Protein AF-0000000087081921 (afdb_homodimer)

Radius of gyration: 25.3 Å; Cα contacts (8 Å, |Δi|>4): 471; chains: 2; bounding box: 44×94×47 Å

InterPro domains:
  IPR006459 Casparian strip membrane protein [TIGR01569] (26-175)
  IPR006702 Casparian strip membrane protein domain [PF04535] (21-164)
  IPR044173 Casparian strip membrane protein/CASP-like protein [PTHR36488] (18-175)

Sequence (356 aa):
METAKAGVGENPCSKTDRLVFAAQILFRIAATGTALAAACVIFNAKQTVVVMGMSFDAKYTYSPAFKFFALANAIACGFTFLSLVMAMLFSRHGLTASIYFIFFLHDLLMVSLMLSGVVAGTTIGAVGRDGNSKTGWLKICNRFEKYCGQVSTSLMLSYVAMICLLVLTITSAAKSRNMETAKAGVGENPCSKTDRLVFAAQILFRIAATGTALAAACVIFNAKQTVVVMGMSFDAKYTYSPAFKFFALANAIACGFTFLSLVMAMLFSRHGLTASIYFIFFLHDLLMVSLMLSGVVAGTTIGAVGRDGNSKTGWLKICNRFEKYCGQVSTSLMLSYVAMICLLVLTITSAAKSRN

Structure (mmCIF, N/CA/C/O backbone):
data_AF-0000000087081921-model_v1
#
loop_
_entity.id
_entity.type
_entity.pdbx_description
1 polymer 'CASP-like protein'
#
loop_
_atom_site.group_PDB
_atom_site.id
_atom_site.type_symbol
_atom_site.label_atom_id
_atom_site.label_alt_id
_atom_site.label_comp_id
_atom_site.label_asym_id
_atom_site.label_entity_id
_atom_site.label_seq_id
_atom_site.pdbx_PDB_ins_code
_atom_site.Cartn_x
_atom_site.Cartn_y
_atom_site.Cartn_z
_atom_site.occupancy
_atom_site.B_iso_or_equiv
_atom_site.auth_seq_id
_atom_site.auth_comp_id
_atom_site.auth_asym_id
_atom_site.auth_atom_id
_atom_site.pdbx_PDB_model_num
ATOM 1 N N . MET A 1 1 ? -19.875 57.062 28.172 1 30.14 1 MET A N 1
ATOM 2 C CA . MET A 1 1 ? -18.781 56.188 27.719 1 30.14 1 MET A CA 1
ATOM 3 C C . MET A 1 1 ? -19.328 54.969 27.016 1 30.14 1 MET A C 1
ATOM 5 O O . MET A 1 1 ? -19.891 54.062 27.656 1 30.14 1 MET A O 1
ATOM 9 N N . GLU A 1 2 ? -19.953 55 25.844 1 37.38 2 GLU A N 1
ATOM 10 C CA . GLU A 1 2 ? -20.703 54.094 25 1 37.38 2 GLU A CA 1
ATOM 11 C C . GLU A 1 2 ? -19.859 52.875 24.609 1 37.38 2 GLU A C 1
ATOM 13 O O . GLU A 1 2 ? -18.766 53.031 24.047 1 37.38 2 GLU A O 1
ATOM 18 N N . THR A 1 3 ? -19.812 51.812 25.438 1 39.22 3 THR A N 1
ATOM 19 C CA . THR A 1 3 ? -19.141 50.531 25.266 1 39.22 3 THR A CA 1
ATOM 20 C C . THR A 1 3 ? -19.312 50.031 23.844 1 39.22 3 THR A C 1
ATOM 22 O O . THR A 1 3 ? -20.438 49.719 23.422 1 39.22 3 THR A O 1
ATOM 25 N N . ALA A 1 4 ? -18.625 50.531 22.875 1 44.09 4 ALA A N 1
ATOM 26 C CA . ALA A 1 4 ? -18.562 50.062 21.5 1 44.09 4 ALA A CA 1
ATOM 27 C C . ALA A 1 4 ? -18.438 48.531 21.469 1 44.09 4 ALA A C 1
ATOM 29 O O . ALA A 1 4 ? -17.438 47.969 21.891 1 44.09 4 ALA A O 1
ATOM 30 N N . LYS A 1 5 ? -19.547 47.844 21.812 1 42.41 5 LYS A N 1
ATOM 31 C CA . LYS A 1 5 ? -19.625 46.406 21.547 1 42.41 5 LYS A CA 1
ATOM 32 C C . LYS A 1 5 ? -18.969 46.062 20.203 1 42.41 5 LYS A C 1
ATOM 34 O O . LYS A 1 5 ? -19.453 46.438 19.141 1 42.41 5 LYS A O 1
ATOM 39 N N . ALA A 1 6 ? -17.688 46.219 20.125 1 43.84 6 ALA A N 1
ATOM 40 C CA . ALA A 1 6 ? -16.953 45.625 19 1 43.84 6 ALA A CA 1
ATOM 41 C C . ALA A 1 6 ? -17.562 44.312 18.594 1 43.84 6 ALA A C 1
ATOM 43 O O . ALA A 1 6 ? -17.719 43.406 19.422 1 43.84 6 ALA A O 1
ATOM 44 N N . GLY A 1 7 ? -18.531 44.312 17.719 1 37.69 7 GLY A N 1
ATOM 45 C CA . GLY A 1 7 ? -19.094 43.094 17.109 1 37.69 7 GLY A CA 1
ATOM 46 C C . GLY A 1 7 ? -18.078 42 16.875 1 37.69 7 GLY A C 1
ATOM 47 O O . GLY A 1 7 ? -17.047 42.25 16.25 1 37.69 7 GLY A O 1
ATOM 48 N N . VAL A 1 8 ? -17.719 41.25 17.922 1 40.56 8 VAL A N 1
ATOM 49 C CA . VAL A 1 8 ? -17.016 40 17.719 1 40.56 8 VAL A CA 1
ATOM 50 C C . VAL A 1 8 ? -17.406 39.375 16.391 1 40.56 8 VAL A C 1
ATOM 52 O O . VAL A 1 8 ? -18.578 39.031 16.188 1 40.56 8 VAL A O 1
ATOM 55 N N . GLY A 1 9 ? -17.031 40.031 15.258 1 35.78 9 GLY A N 1
ATOM 56 C CA . GLY A 1 9 ? -17.234 39.406 13.953 1 35.78 9 GLY A CA 1
ATOM 57 C C . GLY A 1 9 ? -17.141 37.906 13.984 1 35.78 9 GLY A C 1
ATOM 58 O O . GLY A 1 9 ? -16.172 37.344 14.516 1 35.78 9 GLY A O 1
ATOM 59 N N . GLU A 1 10 ? -18.203 37.156 14.477 1 40.5 10 GLU A N 1
ATOM 60 C CA . GLU A 1 10 ? -18.406 35.75 14.227 1 40.5 10 GLU A CA 1
ATOM 61 C C . GLU A 1 10 ? -17.672 35.281 12.969 1 40.5 10 GLU A C 1
ATOM 63 O O . GLU A 1 10 ? -17.875 35.844 11.891 1 40.5 10 GLU A O 1
ATOM 68 N N . ASN A 1 11 ? -16.391 35.188 12.953 1 41.84 11 ASN A N 1
ATOM 69 C CA . ASN A 1 11 ? -15.742 34.594 11.773 1 41.84 11 ASN A CA 1
ATOM 70 C C . ASN A 1 11 ? -16.703 33.688 11.008 1 41.84 11 ASN A C 1
ATOM 72 O O . ASN A 1 11 ? -17.172 32.688 11.539 1 41.84 11 ASN A O 1
ATOM 76 N N . PRO A 1 12 ? -17.688 34.094 10.234 1 43.81 12 PRO A N 1
ATOM 77 C CA . PRO A 1 12 ? -18.641 33.312 9.453 1 43.81 12 PRO A CA 1
ATOM 78 C C . PRO A 1 12 ? -18.094 31.953 9.039 1 43.81 12 PRO A C 1
ATOM 80 O O . PRO A 1 12 ? -16.906 31.844 8.711 1 43.81 12 PRO A O 1
ATOM 83 N N . CYS A 1 13 ? -18.359 30.875 9.789 1 53.47 13 CYS A N 1
ATOM 84 C CA . CYS A 1 13 ? -18.172 29.562 9.164 1 53.47 13 CYS A CA 1
ATOM 85 C C . CYS A 1 13 ? -18.25 29.672 7.648 1 53.47 13 CYS A C 1
ATOM 87 O O . CYS A 1 13 ? -19.312 29.922 7.09 1 53.47 13 CYS A O 1
ATOM 89 N N . SER A 1 14 ? -17.188 30.344 6.969 1 64.31 14 SER A N 1
ATOM 90 C CA . SER A 1 14 ? -17.078 30.703 5.559 1 64.31 14 SER A CA 1
ATOM 91 C C . SER A 1 14 ? -17.625 29.609 4.656 1 64.31 14 SER A C 1
ATOM 93 O O . SER A 1 14 ? -17.75 28.453 5.074 1 64.31 14 SER A O 1
ATOM 95 N N . LYS A 1 15 ? -18.516 29.859 3.68 1 75.94 15 LYS A N 1
ATOM 96 C CA . LYS A 1 15 ? -19.016 29.016 2.594 1 75.94 15 LYS A CA 1
ATOM 97 C C . LYS A 1 15 ? -17.984 27.969 2.201 1 75.94 15 LYS A C 1
ATOM 99 O O . LYS A 1 15 ? -18.344 26.828 1.882 1 75.94 15 LYS A O 1
ATOM 104 N N . THR A 1 16 ? -16.75 28.219 2.424 1 77.5 16 THR A N 1
ATOM 105 C CA . THR A 1 16 ? -15.688 27.312 2.047 1 77.5 16 THR A CA 1
ATOM 106 C C . THR A 1 16 ? -15.586 26.156 3.047 1 77.5 16 THR A C 1
ATOM 108 O O . THR A 1 16 ? -15.383 25 2.656 1 77.5 16 THR A O 1
ATOM 111 N N . ASP A 1 17 ? -15.875 26.562 4.293 1 78.19 17 ASP A N 1
ATOM 112 C CA . ASP A 1 17 ? -15.781 25.516 5.316 1 78.19 17 ASP A CA 1
ATOM 113 C C . ASP A 1 17 ? -16.938 24.531 5.195 1 78.19 17 ASP A C 1
ATOM 115 O O . ASP A 1 17 ? -16.75 23.328 5.402 1 78.19 17 ASP A O 1
ATOM 119 N N . ARG A 1 18 ? -18.047 25.062 4.805 1 82.56 18 ARG A N 1
ATOM 120 C CA . ARG A 1 18 ? -19.203 24.203 4.621 1 82.56 18 ARG A CA 1
ATOM 121 C C . ARG A 1 18 ? -19.016 23.266 3.434 1 82.56 18 ARG A C 1
ATOM 123 O O . ARG A 1 18 ? -19.422 22.094 3.484 1 82.56 18 ARG A O 1
ATOM 130 N N . LEU A 1 19 ? -18.344 23.781 2.426 1 84.31 19 LEU A N 1
ATOM 131 C CA . LEU A 1 19 ? -18.094 22.984 1.229 1 84.31 19 LEU A CA 1
ATOM 132 C C . LEU A 1 19 ? -17.078 21.891 1.508 1 84.31 19 LEU A C 1
ATOM 134 O O . LEU A 1 19 ? -17.219 20.766 1.027 1 84.31 19 LEU A O 1
ATOM 138 N N . VAL A 1 20 ? -16.109 22.25 2.271 1 83.5 20 VAL A N 1
ATOM 139 C CA . VAL A 1 20 ? -15.078 21.281 2.605 1 83.5 20 VAL A CA 1
ATOM 140 C C . VAL A 1 20 ? -15.664 20.188 3.488 1 83.5 20 VAL A C 1
ATOM 142 O O . VAL A 1 20 ? -15.367 19 3.303 1 83.5 20 VAL A O 1
ATOM 145 N N . PHE A 1 21 ? -16.531 20.641 4.312 1 85.56 21 PHE A N 1
ATOM 146 C CA . PHE A 1 21 ? -17.172 19.672 5.195 1 85.56 21 PHE A CA 1
ATOM 147 C C . PHE A 1 21 ? -18.078 18.734 4.41 1 85.56 21 PHE A C 1
ATOM 149 O O . PHE A 1 21 ? -18.062 17.516 4.613 1 85.56 21 PHE A O 1
ATOM 156 N N . ALA A 1 22 ? -18.828 19.281 3.602 1 88.88 22 ALA A N 1
ATOM 157 C CA . ALA A 1 22 ? -19.719 18.484 2.77 1 88.88 22 ALA A CA 1
ATOM 158 C C . ALA A 1 22 ? -18.938 17.5 1.911 1 88.88 22 ALA A C 1
ATOM 160 O O . ALA A 1 22 ? -19.359 16.344 1.732 1 88.88 22 ALA A O 1
ATOM 161 N N . ALA A 1 23 ? -17.828 17.938 1.398 1 90.94 23 ALA A N 1
ATOM 162 C CA . ALA A 1 23 ? -16.984 17.062 0.579 1 90.94 23 ALA A CA 1
ATOM 163 C C . ALA A 1 23 ? -16.406 15.93 1.406 1 90.94 23 ALA A C 1
ATOM 165 O O . ALA A 1 23 ? -16.328 14.789 0.937 1 90.94 23 ALA A O 1
ATOM 166 N N . GLN A 1 24 ? -16.094 16.25 2.592 1 90.88 24 GLN A N 1
ATOM 167 C CA . GLN A 1 24 ? -15.555 15.234 3.484 1 90.88 24 GLN A CA 1
ATOM 168 C C . GLN A 1 24 ? -16.578 14.141 3.758 1 90.88 24 GLN A C 1
ATOM 170 O O . GLN A 1 24 ? -16.25 12.953 3.754 1 90.88 24 GLN A O 1
ATOM 175 N N . ILE A 1 25 ? -17.734 14.547 3.916 1 92.44 25 ILE A N 1
ATOM 176 C CA . ILE A 1 25 ? -18.812 13.594 4.191 1 92.44 25 ILE A CA 1
ATOM 177 C C . ILE A 1 25 ? -19.109 12.773 2.941 1 92.44 25 ILE A C 1
ATOM 179 O O . ILE A 1 25 ? -19.266 11.555 3.016 1 92.44 25 ILE A O 1
ATOM 183 N N . LEU A 1 26 ? -19.141 13.422 1.887 1 94.81 26 LEU A N 1
ATOM 184 C CA . LEU A 1 26 ? -19.422 12.734 0.631 1 94.81 26 LEU A CA 1
ATOM 185 C C . LEU A 1 26 ? -18.344 11.703 0.315 1 94.81 26 LEU A C 1
ATOM 187 O O . LEU A 1 26 ? -18.656 10.578 -0.084 1 94.81 26 LEU A O 1
ATOM 191 N N . PHE A 1 27 ? -17.094 12.055 0.459 1 96.94 27 PHE A N 1
ATOM 192 C CA . PHE A 1 27 ? -16 11.125 0.198 1 96.94 27 PHE A CA 1
ATOM 193 C C . PHE A 1 27 ? -16.047 9.961 1.174 1 96.94 27 PHE A C 1
ATOM 195 O O . PHE A 1 27 ? -15.719 8.828 0.808 1 96.94 27 PHE A O 1
ATOM 202 N N . ARG A 1 28 ? -16.469 10.188 2.381 1 96.62 28 ARG A N 1
ATOM 203 C CA . ARG A 1 28 ? -16.531 9.109 3.367 1 96.62 28 ARG A CA 1
ATOM 204 C C . ARG A 1 28 ? -17.656 8.133 3.037 1 96.62 28 ARG A C 1
ATOM 206 O O . ARG A 1 28 ? -17.5 6.922 3.201 1 96.62 28 ARG A O 1
ATOM 213 N N . ILE A 1 29 ? -18.719 8.648 2.57 1 97 29 ILE A N 1
ATOM 214 C CA . ILE A 1 29 ? -19.828 7.805 2.16 1 97 29 ILE A CA 1
ATOM 215 C C . ILE A 1 29 ? -19.422 6.957 0.956 1 97 29 ILE A C 1
ATOM 217 O O . ILE A 1 29 ? -19.656 5.75 0.925 1 97 29 ILE A O 1
ATOM 221 N N . ALA A 1 30 ? -18.812 7.613 0.031 1 97.94 30 ALA A N 1
ATOM 222 C CA . ALA A 1 30 ? -18.359 6.91 -1.17 1 97.94 30 ALA A CA 1
ATOM 223 C C . ALA A 1 30 ? -17.328 5.832 -0.827 1 97.94 30 ALA A C 1
ATOM 225 O O . ALA A 1 30 ? -17.406 4.711 -1.335 1 97.94 30 ALA A O 1
ATOM 226 N N . ALA A 1 31 ? -16.391 6.215 0.043 1 97.88 31 ALA A N 1
ATOM 227 C CA . ALA A 1 31 ? -15.367 5.254 0.443 1 97.88 31 ALA A CA 1
ATOM 228 C C . ALA A 1 31 ? -15.984 4.062 1.17 1 97.88 31 ALA A C 1
ATOM 230 O O . ALA A 1 31 ? -15.656 2.91 0.876 1 97.88 31 ALA A O 1
ATOM 231 N N . THR A 1 32 ? -16.891 4.316 2.033 1 98 32 THR A N 1
ATOM 232 C CA . THR A 1 32 ? -17.547 3.264 2.791 1 98 32 THR A CA 1
ATOM 233 C C . THR A 1 32 ? -18.391 2.383 1.871 1 98 32 THR A C 1
ATOM 235 O O . THR A 1 32 ? -18.312 1.154 1.939 1 98 32 THR A O 1
ATOM 238 N N . GLY A 1 33 ? -19.125 2.996 1.015 1 98.12 33 GLY A N 1
ATOM 239 C CA . GLY A 1 33 ? -20 2.26 0.115 1 98.12 33 GLY A CA 1
ATOM 240 C C . GLY A 1 33 ? -19.25 1.381 -0.864 1 98.12 33 GLY A C 1
ATOM 241 O O . GLY A 1 33 ? -19.625 0.225 -1.08 1 98.12 33 GLY A O 1
ATOM 242 N N . THR A 1 34 ? -18.219 1.924 -1.427 1 98.44 34 THR A N 1
ATOM 243 C CA . THR A 1 34 ? -17.469 1.157 -2.416 1 98.44 34 THR A CA 1
ATOM 244 C C . THR A 1 34 ? -16.656 0.06 -1.744 1 98.44 34 THR A C 1
ATOM 246 O O . THR A 1 34 ? -16.469 -1.023 -2.307 1 98.44 34 THR A O 1
ATOM 249 N N . ALA A 1 35 ? -16.125 0.356 -0.547 1 98.5 35 ALA A N 1
ATOM 250 C CA . ALA A 1 35 ? -15.43 -0.692 0.198 1 98.5 35 ALA A CA 1
ATOM 251 C C . ALA A 1 35 ? -16.375 -1.826 0.563 1 98.5 35 ALA A C 1
ATOM 253 O O . ALA A 1 35 ? -16.016 -3.002 0.482 1 98.5 35 ALA A O 1
ATOM 254 N N . LEU A 1 36 ? -17.594 -1.489 0.939 1 98.25 36 LEU A N 1
ATOM 255 C CA . LEU A 1 36 ? -18.609 -2.486 1.254 1 98.25 36 LEU A CA 1
ATOM 256 C C . LEU A 1 36 ? -18.953 -3.311 0.021 1 98.25 36 LEU A C 1
ATOM 258 O O . LEU A 1 36 ? -19.031 -4.539 0.091 1 98.25 36 LEU A O 1
ATOM 262 N N . ALA A 1 37 ? -19.188 -2.615 -1.012 1 98.5 37 ALA A N 1
ATOM 263 C CA . ALA A 1 37 ? -19.5 -3.311 -2.256 1 98.5 37 ALA A CA 1
ATOM 264 C C . ALA A 1 37 ? -18.375 -4.254 -2.662 1 98.5 37 ALA A C 1
ATOM 266 O O . ALA A 1 37 ? -18.625 -5.391 -3.072 1 98.5 37 ALA A O 1
ATOM 267 N N . ALA A 1 38 ? -17.125 -3.795 -2.566 1 98.62 38 ALA A N 1
ATOM 268 C CA . ALA A 1 38 ? -15.977 -4.633 -2.898 1 98.62 38 ALA A CA 1
ATOM 269 C C . ALA A 1 38 ? -15.938 -5.879 -2.021 1 98.62 38 ALA A C 1
ATOM 271 O O . ALA A 1 38 ? -15.703 -6.984 -2.514 1 98.62 38 ALA A O 1
ATOM 272 N N . ALA A 1 39 ? -16.141 -5.691 -0.743 1 98 39 ALA A N 1
ATOM 273 C CA . ALA A 1 39 ? -16.156 -6.82 0.183 1 98 39 ALA A CA 1
ATOM 274 C C . ALA A 1 39 ? -17.281 -7.801 -0.16 1 98 39 ALA A C 1
ATOM 276 O O . ALA A 1 39 ? -17.047 -9.016 -0.217 1 98 39 ALA A O 1
ATOM 277 N N . CYS A 1 40 ? -18.453 -7.312 -0.478 1 98.06 40 CYS A N 1
ATOM 278 C CA . CYS A 1 40 ? -19.578 -8.164 -0.803 1 98.06 40 CYS A CA 1
ATOM 279 C C . CYS A 1 40 ? -19.312 -8.969 -2.068 1 98.06 40 CYS A C 1
ATOM 281 O O . CYS A 1 40 ? -19.594 -10.172 -2.113 1 98.06 40 CYS A O 1
ATOM 283 N N . VAL A 1 41 ? -18.766 -8.32 -3.01 1 98.38 41 VAL A N 1
ATOM 284 C CA . VAL A 1 41 ? -18.516 -8.984 -4.285 1 98.38 41 VAL A CA 1
ATOM 285 C C . VAL A 1 41 ? -17.484 -10.102 -4.098 1 98.38 41 VAL A C 1
ATOM 287 O O . VAL A 1 41 ? -17.688 -11.219 -4.582 1 98.38 41 VAL A O 1
ATOM 290 N N . ILE A 1 42 ? -16.422 -9.797 -3.361 1 98.12 42 ILE A N 1
ATOM 291 C CA . ILE A 1 42 ? -15.398 -10.82 -3.217 1 98.12 42 ILE A CA 1
ATOM 292 C C . ILE A 1 42 ? -15.906 -11.945 -2.32 1 98.12 42 ILE A C 1
ATOM 294 O O . ILE A 1 42 ? -15.578 -13.117 -2.529 1 98.12 42 ILE A O 1
ATOM 298 N N . PHE A 1 43 ? -16.672 -11.664 -1.315 1 96.94 43 PHE A N 1
ATOM 299 C CA . PHE A 1 43 ? -17.219 -12.68 -0.426 1 96.94 43 PHE A CA 1
ATOM 300 C C . PHE A 1 43 ? -18.141 -13.625 -1.188 1 96.94 43 PHE A C 1
ATOM 302 O O . PHE A 1 43 ? -18.266 -14.805 -0.84 1 96.94 43 PHE A O 1
ATOM 309 N N . ASN A 1 44 ? -18.719 -13.148 -2.215 1 96.31 44 ASN A N 1
ATOM 310 C CA . ASN A 1 44 ? -19.656 -13.961 -2.986 1 96.31 44 ASN A CA 1
ATOM 311 C C . ASN A 1 44 ? -19.016 -14.516 -4.25 1 96.31 44 ASN A C 1
ATOM 313 O O . ASN A 1 44 ? -19.672 -15.164 -5.059 1 96.31 44 ASN A O 1
ATOM 317 N N . ALA A 1 45 ? -17.781 -14.258 -4.406 1 96.56 45 ALA A N 1
ATOM 318 C CA . ALA A 1 45 ? -17.094 -14.695 -5.621 1 96.56 45 ALA A CA 1
ATOM 319 C C . ALA A 1 45 ? -16.781 -16.188 -5.566 1 96.56 45 ALA A C 1
ATOM 321 O O . ALA A 1 45 ? -15.984 -16.625 -4.738 1 96.56 45 ALA A O 1
ATOM 322 N N . LYS A 1 46 ? -17.438 -16.938 -6.301 1 94.88 46 LYS A N 1
ATOM 323 C CA . LYS A 1 46 ? -17.234 -18.375 -6.418 1 94.88 46 LYS A CA 1
ATOM 324 C C . LYS A 1 46 ? -17.719 -18.906 -7.762 1 94.88 46 LYS A C 1
ATOM 326 O O . LYS A 1 46 ? -18.594 -18.297 -8.391 1 94.88 46 LYS A O 1
ATOM 331 N N . GLN A 1 47 ? -17.047 -19.906 -8.195 1 94.94 47 GLN A N 1
ATOM 332 C CA . GLN A 1 47 ? -17.422 -20.578 -9.43 1 94.94 47 GLN A CA 1
ATOM 333 C C . GLN A 1 47 ? -16.984 -22.047 -9.414 1 94.94 47 GLN A C 1
ATOM 335 O O . GLN A 1 47 ? -15.883 -22.359 -8.977 1 94.94 47 GLN A O 1
ATOM 340 N N . THR A 1 48 ? -17.891 -22.938 -9.852 1 93.38 48 THR A N 1
ATOM 341 C CA . THR A 1 48 ? -17.594 -24.359 -9.992 1 93.38 48 THR A CA 1
ATOM 342 C C . THR A 1 48 ? -17.641 -24.781 -11.453 1 93.38 48 THR A C 1
ATOM 344 O O . THR A 1 48 ? -18.578 -24.438 -12.18 1 93.38 48 THR A O 1
ATOM 347 N N . VAL A 1 49 ? -16.547 -25.344 -11.875 1 90.75 49 VAL A N 1
ATOM 348 C CA . VAL A 1 49 ? -16.5 -25.844 -13.242 1 90.75 49 VAL A CA 1
ATOM 349 C C . VAL A 1 49 ? -16.344 -27.375 -13.242 1 90.75 49 VAL A C 1
ATOM 351 O O . VAL A 1 49 ? -15.656 -27.922 -12.383 1 90.75 49 VAL A O 1
ATOM 354 N N . VAL A 1 50 ? -17.078 -28.031 -14.078 1 88.19 50 VAL A N 1
ATOM 355 C CA . VAL A 1 50 ? -17 -29.484 -14.203 1 88.19 50 VAL A CA 1
ATOM 356 C C . VAL A 1 50 ? -16.188 -29.859 -15.445 1 88.19 50 VAL A C 1
ATOM 358 O O . VAL A 1 50 ? -16.547 -29.469 -16.562 1 88.19 50 VAL A O 1
ATOM 361 N N . VAL A 1 51 ? -15.023 -30.391 -15.164 1 79.81 51 VAL A N 1
ATOM 362 C CA . VAL A 1 51 ? -14.195 -30.859 -16.281 1 79.81 51 VAL A CA 1
ATOM 363 C C . VAL A 1 51 ? -14.039 -32.375 -16.203 1 79.81 51 VAL A C 1
ATOM 365 O O . VAL A 1 51 ? -13.469 -32.906 -15.25 1 79.81 51 VAL A O 1
ATOM 368 N N . MET A 1 52 ? -14.461 -33 -17.312 1 87.88 52 MET A N 1
ATOM 369 C CA . MET A 1 52 ? -14.328 -34.469 -17.469 1 87.88 52 MET A CA 1
ATOM 370 C C . MET A 1 52 ? -14.836 -35.188 -16.219 1 87.88 52 MET A C 1
ATOM 372 O O . MET A 1 52 ? -14.164 -36.094 -15.703 1 87.88 52 MET A O 1
ATOM 376 N N . GLY A 1 53 ? -15.859 -34.656 -15.57 1 79 53 GLY A N 1
ATOM 377 C CA . GLY A 1 53 ? -16.516 -35.312 -14.438 1 79 53 GLY A CA 1
ATOM 378 C C . GLY A 1 53 ? -15.938 -34.875 -13.102 1 79 53 GLY A C 1
ATOM 379 O O . GLY A 1 53 ? -16.422 -35.281 -12.047 1 79 53 GLY A O 1
ATOM 380 N N . MET A 1 54 ? -14.852 -34.281 -13.016 1 86.12 54 MET A N 1
ATOM 381 C CA . MET A 1 54 ? -14.289 -33.75 -11.781 1 86.12 54 MET A CA 1
ATOM 382 C C . MET A 1 54 ? -14.664 -32.281 -11.594 1 86.12 54 MET A C 1
ATOM 384 O O . MET A 1 54 ? -14.633 -31.5 -12.547 1 86.12 54 MET A O 1
ATOM 388 N N . SER A 1 55 ? -15.078 -32.031 -10.414 1 86.19 55 SER A N 1
ATOM 389 C CA . SER A 1 55 ? -15.5 -30.656 -10.109 1 86.19 55 SER A CA 1
ATOM 390 C C . SER A 1 55 ? -14.352 -29.828 -9.547 1 86.19 55 SER A C 1
ATOM 392 O O . SER A 1 55 ? -13.711 -30.234 -8.578 1 86.19 55 SER A O 1
ATOM 394 N N . PHE A 1 56 ? -14.086 -28.766 -10.234 1 87.25 56 PHE A N 1
ATOM 395 C CA . PHE A 1 56 ? -13.102 -27.797 -9.773 1 87.25 56 PHE A CA 1
ATOM 396 C C . PHE A 1 56 ? -13.773 -26.484 -9.359 1 87.25 56 PHE A C 1
ATOM 398 O O . PHE A 1 56 ? -14.609 -25.953 -10.094 1 87.25 56 PHE A O 1
ATOM 405 N N . ASP A 1 57 ? -13.484 -26.047 -8.18 1 91.25 57 ASP A N 1
ATOM 406 C CA . ASP A 1 57 ? -14.102 -24.812 -7.73 1 91.25 57 ASP A CA 1
ATOM 407 C C . ASP A 1 57 ? -13.055 -23.734 -7.445 1 91.25 57 ASP A C 1
ATOM 409 O O . ASP A 1 57 ? -11.891 -24.047 -7.191 1 91.25 57 ASP A O 1
ATOM 413 N N . ALA A 1 58 ? -13.477 -22.609 -7.672 1 93.25 58 ALA A N 1
ATOM 414 C CA . ALA A 1 58 ? -12.664 -21.438 -7.352 1 93.25 58 ALA A CA 1
ATOM 415 C C . ALA A 1 58 ? -13.367 -20.531 -6.34 1 93.25 58 ALA A C 1
ATOM 417 O O . ALA A 1 58 ? -14.523 -20.156 -6.539 1 93.25 58 ALA A O 1
ATOM 418 N N . LYS A 1 59 ? -12.68 -20.281 -5.281 1 94.88 59 LYS A N 1
ATOM 419 C CA . LYS A 1 59 ? -13.141 -19.406 -4.211 1 94.88 59 LYS A CA 1
ATOM 420 C C . LYS A 1 59 ? -12.031 -18.469 -3.75 1 94.88 59 LYS A C 1
ATOM 422 O O . LYS A 1 59 ? -10.852 -18.781 -3.873 1 94.88 59 LYS A O 1
ATOM 427 N N . TYR A 1 60 ? -12.492 -17.344 -3.156 1 93.69 60 TYR A N 1
ATOM 428 C CA . TYR A 1 60 ? -11.492 -16.375 -2.717 1 93.69 60 TYR A CA 1
ATOM 429 C C . TYR A 1 60 ? -10.703 -16.906 -1.525 1 93.69 60 TYR A C 1
ATOM 431 O O . TYR A 1 60 ? -9.57 -16.5 -1.286 1 93.69 60 TYR A O 1
ATOM 439 N N . THR A 1 61 ? -11.211 -17.906 -0.798 1 94.31 61 THR A N 1
ATOM 440 C CA . THR A 1 61 ? -10.586 -18.453 0.403 1 94.31 61 THR A CA 1
ATOM 441 C C . THR A 1 61 ? -9.383 -19.312 0.041 1 94.31 61 THR A C 1
ATOM 443 O O . THR A 1 61 ? -8.578 -19.656 0.908 1 94.31 61 THR A O 1
ATOM 446 N N . TYR A 1 62 ? -9.242 -19.656 -1.188 1 92.69 62 TYR A N 1
ATOM 447 C CA . TYR A 1 62 ? -8.141 -20.516 -1.615 1 92.69 62 TYR A CA 1
ATOM 448 C C . TYR A 1 62 ? -6.844 -19.734 -1.741 1 92.69 62 TYR A C 1
ATOM 450 O O . TYR A 1 62 ? -5.766 -20.312 -1.848 1 92.69 62 TYR A O 1
ATOM 458 N N . SER A 1 63 ? -6.969 -18.453 -1.785 1 94.06 63 SER A N 1
ATOM 459 C CA . SER A 1 63 ? -5.793 -17.594 -1.891 1 94.06 63 SER A CA 1
ATOM 460 C C . SER A 1 63 ? -5.645 -16.703 -0.657 1 94.06 63 SER A C 1
ATOM 462 O O . SER A 1 63 ? -6.52 -15.898 -0.36 1 94.06 63 SER A O 1
ATOM 464 N N . PRO A 1 64 ? -4.551 -16.875 0.052 1 96.06 64 PRO A N 1
ATOM 465 C CA . PRO A 1 64 ? -4.324 -16 1.2 1 96.06 64 PRO A CA 1
ATOM 466 C C . PRO A 1 64 ? -4.359 -14.516 0.825 1 96.06 64 PRO A C 1
ATOM 468 O O . PRO A 1 64 ? -4.793 -13.68 1.625 1 96.06 64 PRO A O 1
ATOM 471 N N . ALA A 1 65 ? -3.873 -14.172 -0.353 1 97.06 65 ALA A N 1
ATOM 472 C CA . ALA A 1 65 ? -3.875 -12.781 -0.803 1 97.06 65 ALA A CA 1
ATOM 473 C C . ALA A 1 65 ? -5.301 -12.25 -0.919 1 97.06 65 ALA A C 1
ATOM 475 O O . ALA A 1 65 ? -5.586 -11.133 -0.486 1 97.06 65 ALA A O 1
ATOM 476 N N . PHE A 1 66 ? -6.199 -13.078 -1.439 1 97.75 66 PHE A N 1
ATOM 477 C CA . PHE A 1 66 ? -7.586 -12.648 -1.586 1 97.75 66 PHE A CA 1
ATOM 478 C C . PHE A 1 66 ? -8.289 -12.609 -0.233 1 97.75 66 PHE A C 1
ATOM 480 O O . PHE A 1 66 ? -9.148 -11.758 0.001 1 97.75 66 PHE A O 1
ATOM 487 N N . LYS A 1 67 ? -7.91 -13.477 0.68 1 97.38 67 LYS A N 1
ATOM 488 C CA . LYS A 1 67 ? -8.445 -13.406 2.037 1 97.38 67 LYS A CA 1
ATOM 489 C C . LYS A 1 67 ? -8.039 -12.102 2.719 1 97.38 67 LYS A C 1
ATOM 491 O O . LYS A 1 67 ? -8.852 -11.469 3.391 1 97.38 67 LYS A O 1
ATOM 496 N N . PHE A 1 68 ? -6.832 -11.805 2.539 1 98.25 68 PHE A N 1
ATOM 497 C CA . PHE A 1 68 ? -6.336 -10.547 3.09 1 98.25 68 PHE A CA 1
ATOM 498 C C . PHE A 1 68 ? -7.047 -9.359 2.455 1 98.25 68 PHE A C 1
ATOM 500 O O . PHE A 1 68 ? -7.43 -8.414 3.15 1 98.25 68 PHE A O 1
ATOM 507 N N . PHE A 1 69 ? -7.164 -9.422 1.159 1 98.56 69 PHE A N 1
ATOM 508 C CA . PHE A 1 69 ? -7.875 -8.375 0.437 1 98.56 69 PHE A CA 1
ATOM 509 C C . PHE A 1 69 ? -9.289 -8.211 0.979 1 98.56 69 PHE A C 1
ATOM 511 O O . PHE A 1 69 ? -9.734 -7.09 1.237 1 98.56 69 PHE A O 1
ATOM 518 N N . ALA A 1 70 ? -9.977 -9.281 1.174 1 98.19 70 ALA A N 1
ATOM 519 C CA . ALA A 1 70 ? -11.344 -9.258 1.686 1 98.19 70 ALA A CA 1
ATOM 520 C C . ALA A 1 70 ? -11.398 -8.656 3.088 1 98.19 70 ALA A C 1
ATOM 522 O O . ALA A 1 70 ? -12.219 -7.785 3.365 1 98.19 70 ALA A O 1
ATOM 523 N N . LEU A 1 71 ? -10.547 -9.086 3.906 1 98 71 LEU A N 1
ATOM 524 C CA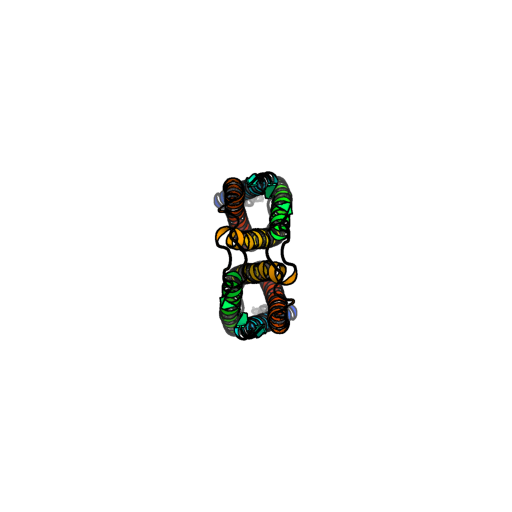 . LEU A 1 71 ? -10.508 -8.609 5.285 1 98 71 LEU A CA 1
ATOM 525 C C . LEU A 1 71 ? -10.141 -7.133 5.34 1 98 71 LEU A C 1
ATOM 527 O O . LEU A 1 71 ? -10.719 -6.375 6.125 1 98 71 LEU A O 1
ATOM 531 N N . ALA A 1 72 ? -9.164 -6.797 4.543 1 98.31 72 ALA A N 1
ATOM 532 C CA . ALA A 1 72 ? -8.75 -5.398 4.496 1 98.31 72 ALA A CA 1
ATOM 533 C C . ALA A 1 72 ? -9.922 -4.496 4.113 1 98.31 72 ALA A C 1
ATOM 535 O O . ALA A 1 72 ? -10.117 -3.438 4.719 1 98.31 72 ALA A O 1
ATOM 536 N N . ASN A 1 73 ? -10.688 -4.926 3.135 1 98.19 73 ASN A N 1
ATOM 537 C CA . ASN A 1 73 ? -11.844 -4.141 2.725 1 98.19 73 ASN A CA 1
ATOM 538 C C . ASN A 1 73 ? -12.906 -4.102 3.814 1 98.19 73 ASN A C 1
ATOM 540 O O . ASN A 1 73 ? -13.508 -3.055 4.066 1 98.19 73 ASN A O 1
ATOM 544 N N . ALA A 1 74 ? -13.117 -5.195 4.445 1 97.88 74 ALA A N 1
ATOM 545 C CA . ALA A 1 74 ? -14.117 -5.254 5.512 1 97.88 74 ALA A CA 1
ATOM 546 C C . ALA A 1 74 ? -13.734 -4.344 6.672 1 97.88 74 ALA A C 1
ATOM 548 O O . ALA A 1 74 ? -14.562 -3.586 7.18 1 97.88 74 ALA A O 1
ATOM 549 N N . ILE A 1 75 ? -12.523 -4.375 7.066 1 98.19 75 ILE A N 1
ATOM 550 C CA . ILE A 1 75 ? -12.039 -3.561 8.172 1 98.19 75 ILE A CA 1
ATOM 551 C C . ILE A 1 75 ? -12.117 -2.082 7.801 1 98.19 75 ILE A C 1
ATOM 553 O O . ILE A 1 75 ? -12.609 -1.265 8.578 1 98.19 75 ILE A O 1
ATOM 557 N N . ALA A 1 76 ? -11.594 -1.798 6.625 1 97.75 76 ALA A N 1
ATOM 558 C CA . ALA A 1 76 ? -11.633 -0.41 6.172 1 97.75 76 ALA A CA 1
ATOM 559 C C . ALA A 1 76 ? -13.062 0.108 6.102 1 97.75 76 ALA A C 1
ATOM 561 O O . ALA A 1 76 ? -13.328 1.265 6.438 1 97.75 76 ALA A O 1
ATOM 562 N N . CYS A 1 77 ? -13.961 -0.721 5.645 1 97.44 77 CYS A N 1
ATOM 563 C CA . CYS A 1 77 ? -15.367 -0.344 5.586 1 97.44 77 CYS A CA 1
ATOM 564 C C . CYS A 1 77 ? -15.898 -0.008 6.973 1 97.44 77 CYS A C 1
ATOM 566 O O . CYS A 1 77 ? -16.516 1.044 7.172 1 97.44 77 CYS A O 1
ATOM 568 N N . GLY A 1 78 ? -15.695 -0.843 7.922 1 97.19 78 GLY A N 1
ATOM 569 C CA . GLY A 1 78 ? -16.172 -0.613 9.281 1 97.19 78 GLY A CA 1
ATOM 570 C C . GLY A 1 78 ? -15.609 0.657 9.898 1 97.19 78 GLY A C 1
ATOM 571 O O . GLY A 1 78 ? -16.359 1.473 10.438 1 97.19 78 GLY A O 1
ATOM 572 N N . PHE A 1 79 ? -14.367 0.904 9.758 1 97.38 79 PHE A N 1
ATOM 573 C CA . PHE A 1 79 ? -13.719 2.043 10.398 1 97.38 79 PHE A CA 1
ATOM 574 C C . PHE A 1 79 ? -14.062 3.34 9.68 1 97.38 79 PHE A C 1
ATOM 576 O O . PHE A 1 79 ? -14.172 4.395 10.305 1 97.38 79 PHE A O 1
ATOM 583 N N . THR A 1 80 ? -14.133 3.238 8.398 1 96.88 80 THR A N 1
ATOM 584 C CA . THR A 1 80 ? -14.523 4.434 7.66 1 96.88 80 THR A CA 1
ATOM 585 C C . THR A 1 80 ? -15.969 4.816 7.984 1 96.88 80 THR A C 1
ATOM 587 O O . THR A 1 80 ? -16.297 6.004 8.062 1 96.88 80 THR A O 1
ATOM 590 N N . PHE A 1 81 ? -16.828 3.83 8.156 1 96.62 81 PHE A N 1
ATOM 591 C CA . PHE A 1 81 ? -18.188 4.098 8.594 1 96.62 81 PHE A CA 1
ATOM 592 C C . PHE A 1 81 ? -18.203 4.754 9.977 1 96.62 81 PHE A C 1
ATOM 594 O O . PHE A 1 81 ? -18.922 5.719 10.203 1 96.62 81 PHE A O 1
ATOM 601 N N . LEU A 1 82 ? -17.422 4.25 10.852 1 95.88 82 LEU A N 1
ATOM 602 C CA . LEU A 1 82 ? -17.312 4.82 12.188 1 95.88 82 LEU A CA 1
ATOM 603 C C . LEU A 1 82 ? -16.828 6.262 12.133 1 95.88 82 LEU A C 1
ATOM 605 O O . LEU A 1 82 ? -17.344 7.129 12.836 1 95.88 82 LEU A O 1
ATOM 609 N N . SER A 1 83 ? -15.852 6.516 11.328 1 94.25 83 SER A N 1
ATOM 610 C CA . SER A 1 83 ? -15.336 7.875 11.188 1 94.25 83 SER A CA 1
ATOM 611 C C . SER A 1 83 ? -16.391 8.805 10.594 1 94.25 83 SER A C 1
ATOM 613 O O . SER A 1 83 ? -16.422 9.992 10.922 1 94.25 83 SER A O 1
ATOM 615 N N . LEU A 1 84 ? -17.188 8.273 9.711 1 94.12 84 LEU A N 1
ATOM 616 C CA . LEU A 1 84 ? -18.297 9.055 9.148 1 94.12 84 LEU A CA 1
ATOM 617 C C . LEU A 1 84 ? -19.266 9.492 10.242 1 94.12 84 LEU A C 1
ATOM 619 O O . LEU A 1 84 ? -19.656 10.656 10.297 1 94.12 84 LEU A O 1
ATOM 623 N N . VAL A 1 85 ? -19.609 8.594 11.109 1 94.38 85 VAL A N 1
ATOM 624 C CA . VAL A 1 85 ? -20.516 8.891 12.211 1 94.38 85 VAL A CA 1
ATOM 625 C C . VAL A 1 85 ? -19.891 9.914 13.148 1 94.38 85 VAL A C 1
ATOM 627 O O . VAL A 1 85 ? -20.531 10.875 13.555 1 94.38 85 VAL A O 1
ATOM 630 N N . MET A 1 86 ? -18.641 9.734 13.414 1 91.88 86 MET A N 1
ATOM 631 C CA . MET A 1 86 ? -17.938 10.664 14.289 1 91.88 86 MET A CA 1
ATOM 632 C C . MET A 1 86 ? -17.844 12.047 13.656 1 91.88 86 MET A C 1
ATOM 634 O O . MET A 1 86 ? -18.016 13.062 14.328 1 91.88 86 MET A O 1
ATOM 638 N N . ALA A 1 87 ? -17.562 12.055 12.43 1 90.19 87 ALA A N 1
ATOM 639 C CA . ALA A 1 87 ? -17.484 13.328 11.711 1 90.19 87 ALA A CA 1
ATOM 640 C C . ALA A 1 87 ? -18.828 14.055 11.75 1 90.19 87 ALA A C 1
ATOM 642 O O . ALA A 1 87 ? -18.875 15.273 11.922 1 90.19 87 ALA A O 1
ATOM 643 N N . MET A 1 88 ? -19.953 13.398 11.672 1 90.25 88 MET A N 1
ATOM 644 C CA . MET A 1 88 ? -21.281 13.992 11.719 1 90.25 88 MET A CA 1
ATOM 645 C C . MET A 1 88 ? -21.594 14.508 13.117 1 90.25 88 MET A C 1
ATOM 647 O O . MET A 1 88 ? -22.203 15.57 13.266 1 90.25 88 MET A O 1
ATOM 651 N N . LEU A 1 89 ? -21.109 13.883 14.07 1 87.5 89 LEU A N 1
ATOM 652 C CA . LEU A 1 89 ? -21.375 14.266 15.453 1 87.5 89 LEU A CA 1
ATOM 653 C C . LEU A 1 89 ? -20.516 15.461 15.859 1 87.5 89 LEU A C 1
ATOM 655 O O . LEU A 1 89 ? -21 16.375 16.516 1 87.5 89 LEU A O 1
ATOM 659 N N . PHE A 1 90 ? -19.312 15.414 15.422 1 84.62 90 PHE A N 1
ATOM 660 C CA . PHE A 1 90 ? -18.391 16.484 15.82 1 84.62 90 PHE A CA 1
ATOM 661 C C . PHE A 1 90 ? -18.625 17.734 15 1 84.62 90 PHE A C 1
ATOM 663 O O . PHE A 1 90 ? -18.266 18.844 15.414 1 84.62 90 PHE A O 1
ATOM 670 N N . SER A 1 91 ? -19.109 17.578 13.836 1 78.44 91 SER A N 1
ATOM 671 C CA . SER A 1 91 ? -19.391 18.734 13 1 78.44 91 SER A CA 1
ATOM 672 C C . SER A 1 91 ? -20.375 19.688 13.672 1 78.44 91 SER A C 1
ATOM 674 O O . SER A 1 91 ? -20.281 20.906 13.508 1 78.44 91 SER A O 1
ATOM 676 N N . ARG A 1 92 ? -21.219 19.188 14.555 1 76.88 92 ARG A N 1
ATOM 677 C CA . ARG A 1 92 ? -22.188 20 15.273 1 76.88 92 ARG A CA 1
ATOM 678 C C . ARG A 1 92 ? -21.516 20.875 16.312 1 76.88 92 ARG A C 1
ATOM 680 O O . ARG A 1 92 ? -22.016 21.938 16.672 1 76.88 92 ARG A O 1
ATOM 687 N N . HIS A 1 93 ? -20.344 20.5 16.719 1 77.62 93 HIS A N 1
ATOM 688 C CA . HIS A 1 93 ? -19.656 21.219 17.797 1 77.62 93 HIS A CA 1
ATOM 689 C C . HIS A 1 93 ? -18.469 22 17.266 1 77.62 93 HIS A C 1
ATOM 691 O O . HIS A 1 93 ? -17.781 22.688 18.016 1 77.62 93 HIS A O 1
ATOM 697 N N . GLY A 1 94 ? -18.234 22.016 15.961 1 76.88 94 GLY A N 1
ATOM 698 C CA . GLY A 1 94 ? -17.078 22.672 15.375 1 76.88 94 GLY A CA 1
ATOM 699 C C . GLY A 1 94 ? -15.844 21.812 15.359 1 76.88 94 GLY A C 1
ATOM 700 O O . GLY A 1 94 ? -15.461 21.234 16.391 1 76.88 94 GLY A O 1
ATOM 701 N N . LEU A 1 95 ? -15.344 21.531 14.195 1 80.56 95 LEU A N 1
ATOM 702 C CA . LEU A 1 95 ? -14.141 20.719 14.07 1 80.56 95 LEU A CA 1
ATOM 703 C C . LEU A 1 95 ? -12.891 21.562 14.297 1 80.56 95 LEU A C 1
ATOM 705 O O . LEU A 1 95 ? -12.688 22.578 13.625 1 80.56 95 LEU A O 1
ATOM 709 N N . THR A 1 96 ? -12.227 21.219 15.375 1 86.19 96 THR A N 1
ATOM 710 C CA . THR A 1 96 ? -10.961 21.875 15.672 1 86.19 96 THR A CA 1
ATOM 711 C C . THR A 1 96 ? -9.82 21.25 14.875 1 86.19 96 THR A C 1
ATOM 713 O O . THR A 1 96 ? -10 20.203 14.25 1 86.19 96 THR A O 1
ATOM 716 N N . ALA A 1 97 ? -8.742 21.922 14.828 1 88.06 97 ALA A N 1
ATOM 717 C CA . ALA A 1 97 ? -7.559 21.453 14.117 1 88.06 97 ALA A CA 1
ATOM 718 C C . ALA A 1 97 ? -7.086 20.109 14.664 1 88.06 97 ALA A C 1
ATOM 720 O O . ALA A 1 97 ? -6.617 19.25 13.906 1 88.06 97 ALA A O 1
ATOM 721 N N . SER A 1 98 ? -7.258 19.844 15.93 1 89.81 98 SER A N 1
ATOM 722 C CA . SER A 1 98 ? -6.836 18.594 16.578 1 89.81 98 SER A CA 1
ATOM 723 C C . SER A 1 98 ? -7.711 17.422 16.141 1 89.81 98 SER A C 1
ATOM 725 O O . SER A 1 98 ? -7.219 16.312 15.969 1 89.81 98 SER A O 1
ATOM 727 N N . ILE A 1 99 ? -8.938 17.672 15.977 1 90.88 99 ILE A N 1
ATOM 728 C CA . ILE A 1 99 ? -9.852 16.625 15.547 1 90.88 99 ILE A CA 1
ATOM 729 C C . ILE A 1 99 ? -9.539 16.234 14.102 1 90.88 99 ILE A C 1
ATOM 731 O O . ILE A 1 99 ? -9.539 15.039 13.773 1 90.88 99 ILE A O 1
ATOM 735 N N . TYR A 1 100 ? -9.203 17.203 13.297 1 91.81 100 TYR A N 1
ATOM 736 C CA . TYR A 1 100 ? -8.82 16.922 11.922 1 91.81 100 TYR A CA 1
ATOM 737 C C . TYR A 1 100 ? -7.539 16.094 11.875 1 91.81 100 TYR A C 1
ATOM 739 O O . TYR A 1 100 ? -7.375 15.25 10.984 1 91.81 100 TYR A O 1
ATOM 747 N N . PHE A 1 101 ? -6.715 16.328 12.789 1 94.25 101 PHE A N 1
ATOM 748 C CA . PHE A 1 101 ? -5.48 15.555 12.812 1 94.25 101 PHE A CA 1
ATOM 749 C C . PHE A 1 101 ? -5.758 14.102 13.18 1 94.25 101 PHE A C 1
ATOM 751 O O . PHE A 1 101 ? -5.121 13.195 12.648 1 94.25 101 PHE A O 1
ATOM 758 N N . ILE A 1 102 ? -6.691 13.859 14.07 1 94.31 102 ILE A N 1
ATOM 759 C CA . ILE A 1 102 ? -7.074 12.492 14.414 1 94.31 102 ILE A CA 1
ATOM 760 C C . ILE A 1 102 ? -7.699 11.805 13.203 1 94.31 102 ILE A C 1
ATOM 762 O O . ILE A 1 102 ? -7.434 10.633 12.938 1 94.31 102 ILE A O 1
ATOM 766 N N . PHE A 1 103 ? -8.508 12.523 12.461 1 94.56 103 PHE A N 1
ATOM 767 C CA . PHE A 1 103 ? -9.078 11.992 11.227 1 94.56 103 PHE A CA 1
ATOM 768 C C . PHE A 1 103 ? -7.98 11.68 10.219 1 94.56 103 PHE A C 1
ATOM 770 O O . PHE A 1 103 ? -8.062 10.688 9.492 1 94.56 103 PHE A O 1
ATOM 777 N N . PHE A 1 104 ? -7.016 12.5 10.164 1 95.94 104 PHE A N 1
ATOM 778 C CA . PHE A 1 104 ? -5.879 12.281 9.281 1 95.94 104 PHE A CA 1
ATOM 779 C C . PHE A 1 104 ? -5.191 10.961 9.594 1 95.94 104 PHE A C 1
ATOM 781 O O . PHE A 1 104 ? -4.957 10.148 8.703 1 95.94 104 PHE A O 1
ATOM 788 N N . LEU A 1 105 ? -4.902 10.727 10.867 1 96.38 105 LEU A N 1
ATOM 789 C CA . LEU A 1 105 ? -4.219 9.508 11.273 1 96.38 105 LEU A CA 1
ATOM 790 C C . LEU A 1 105 ? -5.062 8.281 10.945 1 96.38 105 LEU A C 1
ATOM 792 O O . LEU A 1 105 ? -4.543 7.281 10.438 1 96.38 105 LEU A O 1
ATOM 796 N N . HIS A 1 106 ? -6.281 8.398 11.289 1 96.31 106 HIS A N 1
ATOM 797 C CA . HIS A 1 106 ? -7.215 7.316 10.992 1 96.31 106 HIS A CA 1
ATOM 798 C C . HIS A 1 106 ? -7.258 7.02 9.492 1 96.31 106 HIS A C 1
ATOM 800 O O . HIS A 1 106 ? -7.141 5.863 9.086 1 96.31 106 HIS A O 1
ATOM 806 N N . ASP A 1 107 ? -7.422 8.016 8.664 1 96.81 107 ASP A N 1
ATOM 807 C CA . ASP A 1 107 ? -7.531 7.84 7.223 1 96.81 107 ASP A CA 1
ATOM 808 C C . ASP A 1 107 ? -6.227 7.312 6.633 1 96.81 107 ASP A C 1
ATOM 810 O O . ASP A 1 107 ? -6.238 6.52 5.688 1 96.81 107 ASP A O 1
ATOM 814 N N . LEU A 1 108 ? -5.133 7.742 7.133 1 97.62 108 LEU A N 1
ATOM 815 C CA . LEU A 1 108 ? -3.832 7.258 6.684 1 97.62 108 LEU A CA 1
ATOM 816 C C . LEU A 1 108 ? -3.693 5.758 6.926 1 97.62 108 LEU A C 1
ATOM 818 O O . LEU A 1 108 ? -3.223 5.023 6.055 1 97.62 108 LEU A O 1
ATOM 822 N N . LEU A 1 109 ? -4.125 5.301 8.039 1 97.62 109 LEU A N 1
ATOM 823 C CA . LEU A 1 109 ? -4.066 3.883 8.367 1 97.62 109 LEU A CA 1
ATOM 824 C C . LEU A 1 109 ? -4.984 3.074 7.457 1 97.62 109 LEU A C 1
ATOM 826 O O . LEU A 1 109 ? -4.609 1.997 6.988 1 97.62 109 LEU A O 1
ATOM 830 N N . MET A 1 110 ? -6.125 3.574 7.184 1 97.88 110 MET A N 1
ATOM 831 C CA . MET A 1 110 ? -7.09 2.861 6.352 1 97.88 110 MET A CA 1
ATOM 832 C C . MET A 1 110 ? -6.633 2.818 4.898 1 97.88 110 MET A C 1
ATOM 834 O O . MET A 1 110 ? -6.793 1.801 4.223 1 97.88 110 MET A O 1
ATOM 838 N N . VAL A 1 111 ? -6.141 3.936 4.449 1 97.44 111 VAL A N 1
ATOM 839 C CA . VAL A 1 111 ? -5.664 3.938 3.07 1 97.44 111 VAL A CA 1
ATOM 840 C C . VAL A 1 111 ? -4.492 2.969 2.926 1 97.44 111 VAL A C 1
ATOM 842 O O . VAL A 1 111 ? -4.363 2.289 1.904 1 97.44 111 VAL A O 1
ATOM 845 N N . SER A 1 112 ? -3.586 2.848 3.893 1 98.06 112 SER A N 1
ATOM 846 C CA . SER A 1 112 ? -2.465 1.912 3.855 1 98.06 112 SER A CA 1
ATOM 847 C C . SER A 1 112 ? -2.953 0.467 3.852 1 98.06 112 SER A C 1
ATOM 849 O O . SER A 1 112 ? -2.438 -0.364 3.1 1 98.06 112 SER A O 1
ATOM 851 N N . LEU A 1 113 ? -3.922 0.219 4.66 1 98.12 113 LEU A N 1
ATOM 852 C CA . LEU A 1 113 ? -4.496 -1.12 4.719 1 98.12 113 LEU A CA 1
ATOM 853 C C . LEU A 1 113 ? -5.164 -1.482 3.395 1 98.12 113 LEU A C 1
ATOM 855 O O . LEU A 1 113 ? -4.93 -2.564 2.852 1 98.12 113 LEU A O 1
ATOM 859 N N . MET A 1 114 ? -5.926 -0.549 2.883 1 98.12 114 MET A N 1
ATOM 860 C CA . MET A 1 114 ? -6.648 -0.794 1.637 1 98.12 114 MET A CA 1
ATOM 861 C C . MET A 1 114 ? -5.684 -0.919 0.464 1 98.12 114 MET A C 1
ATOM 863 O O . MET A 1 114 ? -5.871 -1.764 -0.414 1 98.12 114 MET A O 1
ATOM 867 N N . LEU A 1 115 ? -4.711 -0.096 0.47 1 98.12 115 LEU A N 1
ATOM 868 C CA . LEU A 1 115 ? -3.703 -0.177 -0.582 1 98.12 115 LEU A CA 1
ATOM 869 C C . LEU A 1 115 ? -2.979 -1.519 -0.537 1 98.12 115 LEU A C 1
ATOM 871 O O . LEU A 1 115 ? -2.752 -2.141 -1.577 1 98.12 115 LEU A O 1
ATOM 875 N N . SER A 1 116 ? -2.67 -1.946 0.672 1 98.44 116 SER A N 1
ATOM 876 C CA . SER A 1 116 ? -2.027 -3.248 0.82 1 98.44 116 SER A CA 1
ATOM 877 C C . SER A 1 116 ? -2.926 -4.367 0.306 1 98.44 116 SER A C 1
ATOM 879 O O . SER A 1 116 ? -2.467 -5.254 -0.42 1 98.44 116 SER A O 1
ATOM 881 N N . GLY A 1 117 ? -4.195 -4.27 0.652 1 98.38 117 GLY A N 1
ATOM 882 C CA . GLY A 1 117 ? -5.133 -5.289 0.214 1 98.38 117 GLY A CA 1
ATOM 883 C C . GLY A 1 117 ? -5.328 -5.316 -1.29 1 98.38 117 GLY A C 1
ATOM 884 O O . GLY A 1 117 ? -5.289 -6.379 -1.909 1 98.38 117 GLY A O 1
ATOM 885 N N . VAL A 1 118 ? -5.535 -4.203 -1.856 1 98.25 118 VAL A N 1
ATOM 886 C CA . VAL A 1 118 ? -5.84 -4.133 -3.281 1 98.25 118 VAL A CA 1
ATOM 887 C C . VAL A 1 118 ? -4.605 -4.527 -4.094 1 98.25 118 VAL A C 1
ATOM 889 O O . VAL A 1 118 ? -4.723 -5.203 -5.121 1 98.25 118 VAL A O 1
ATOM 892 N N . VAL A 1 119 ? -3.43 -4.125 -3.656 1 98.56 119 VAL A N 1
ATOM 893 C CA . VAL A 1 119 ? -2.211 -4.492 -4.367 1 98.56 119 VAL A CA 1
ATOM 894 C C . VAL A 1 119 ? -1.976 -5.996 -4.254 1 98.56 119 VAL A C 1
ATOM 896 O O . VAL A 1 119 ? -1.588 -6.648 -5.227 1 98.56 119 VAL A O 1
ATOM 899 N N . ALA A 1 120 ? -2.211 -6.555 -3.045 1 98.56 120 ALA A N 1
ATOM 900 C CA . ALA A 1 120 ? -2.121 -8 -2.898 1 98.56 120 ALA A CA 1
ATOM 901 C C . ALA A 1 120 ? -3.08 -8.711 -3.852 1 98.56 120 ALA A C 1
ATOM 903 O O . ALA A 1 120 ? -2.686 -9.641 -4.562 1 98.56 120 ALA A O 1
ATOM 904 N N . GLY A 1 121 ? -4.301 -8.266 -3.887 1 98.31 121 GLY A N 1
ATOM 905 C CA . GLY A 1 121 ? -5.289 -8.844 -4.789 1 98.31 121 GLY A CA 1
ATOM 906 C C . GLY A 1 121 ? -4.93 -8.672 -6.254 1 98.31 121 GLY A C 1
ATOM 907 O O . GLY A 1 121 ? -5.113 -9.586 -7.055 1 98.31 121 GLY A O 1
ATOM 908 N N . THR A 1 122 ? -4.465 -7.508 -6.602 1 98.19 122 THR A N 1
ATOM 909 C CA . THR A 1 122 ? -4.09 -7.238 -7.984 1 98.19 122 THR A CA 1
ATOM 910 C C . THR A 1 122 ? -2.912 -8.109 -8.406 1 98.19 122 THR A C 1
ATOM 912 O O . THR A 1 122 ? -2.861 -8.586 -9.539 1 98.19 122 THR A O 1
ATOM 915 N N . THR A 1 123 ? -2.008 -8.344 -7.504 1 97.88 123 THR A N 1
ATOM 916 C CA . THR A 1 123 ? -0.826 -9.148 -7.801 1 97.88 123 THR A CA 1
ATOM 917 C C . THR A 1 123 ? -1.213 -10.602 -8.062 1 97.88 123 THR A C 1
ATOM 919 O O . THR A 1 123 ? -0.803 -11.188 -9.062 1 97.88 123 THR A O 1
ATOM 922 N N . ILE A 1 124 ? -2.037 -11.164 -7.215 1 97.44 124 ILE A N 1
ATOM 923 C CA . ILE A 1 124 ? -2.436 -12.555 -7.395 1 97.44 124 ILE A CA 1
ATOM 924 C C . ILE A 1 124 ? -3.43 -12.664 -8.547 1 97.44 124 ILE A C 1
ATOM 926 O O . ILE A 1 124 ? -3.418 -13.641 -9.297 1 97.44 124 ILE A O 1
ATOM 930 N N . GLY A 1 125 ? -4.27 -11.656 -8.68 1 96.5 125 GLY A N 1
ATOM 931 C CA . GLY A 1 125 ? -5.18 -11.625 -9.812 1 96.5 125 GLY A CA 1
ATOM 932 C C . GLY A 1 125 ? -4.465 -11.625 -11.148 1 96.5 125 GLY A C 1
ATOM 933 O O . GLY A 1 125 ? -4.914 -12.258 -12.102 1 96.5 125 GLY A O 1
ATOM 934 N N . ALA A 1 126 ? -3.396 -10.953 -11.273 1 96.31 126 ALA A N 1
ATOM 935 C CA . ALA A 1 126 ? -2.625 -10.914 -12.516 1 96.31 126 ALA A CA 1
ATOM 936 C C . ALA A 1 126 ? -2.018 -12.281 -12.828 1 96.31 126 ALA A C 1
ATOM 938 O O . ALA A 1 126 ? -1.936 -12.68 -13.992 1 96.31 126 ALA A O 1
ATOM 939 N N . VAL A 1 127 ? -1.607 -12.984 -11.805 1 95.31 127 VAL A N 1
ATOM 940 C CA . VAL A 1 127 ? -1.083 -14.328 -12.008 1 95.31 127 VAL A CA 1
ATOM 941 C C . VAL A 1 127 ? -2.193 -15.25 -12.516 1 95.31 127 VAL A C 1
ATOM 943 O O . VAL A 1 127 ? -1.971 -16.062 -13.406 1 95.31 127 VAL A O 1
ATOM 946 N N . GLY A 1 128 ? -3.359 -15.109 -11.906 1 94.75 128 GLY A N 1
ATOM 947 C CA . GLY A 1 128 ? -4.488 -15.906 -12.352 1 94.75 128 GLY A CA 1
ATOM 948 C C . GLY A 1 128 ? -4.898 -15.602 -13.781 1 94.75 128 GLY A C 1
ATOM 949 O O . GLY A 1 128 ? -5.305 -16.5 -14.516 1 94.75 128 GLY A O 1
ATOM 950 N N . ARG A 1 129 ? -4.75 -14.398 -14.172 1 94.75 129 ARG A N 1
ATOM 951 C CA . ARG A 1 129 ? -5.195 -13.961 -15.492 1 94.75 129 ARG A CA 1
ATOM 952 C C . ARG A 1 129 ? -4.141 -14.266 -16.547 1 94.75 129 ARG A C 1
ATOM 954 O O . ARG A 1 129 ? -4.469 -14.703 -17.656 1 94.75 129 ARG A O 1
ATOM 961 N N . ASP A 1 130 ? -2.828 -14.016 -16.219 1 94.56 130 ASP A N 1
ATOM 962 C CA . ASP A 1 130 ? -1.777 -14.07 -17.234 1 94.56 130 ASP A CA 1
ATOM 963 C C . ASP A 1 130 ? -0.91 -15.312 -17.062 1 94.56 130 ASP A C 1
ATOM 965 O O . ASP A 1 130 ? -0.204 -15.719 -17.984 1 94.56 130 ASP A O 1
ATOM 969 N N . GLY A 1 131 ? -0.997 -15.898 -15.938 1 93.62 131 GLY A N 1
ATOM 970 C CA . GLY A 1 131 ? -0.071 -16.984 -15.672 1 93.62 131 GLY A CA 1
ATOM 971 C C . GLY A 1 131 ? 1.383 -16.562 -15.711 1 93.62 131 GLY A C 1
ATOM 972 O O . GLY A 1 131 ? 1.684 -15.359 -15.703 1 93.62 131 GLY A O 1
ATOM 973 N N . ASN A 1 132 ? 2.326 -17.547 -15.57 1 92.31 132 ASN A N 1
ATOM 974 C CA . ASN A 1 132 ? 3.768 -17.344 -15.633 1 92.31 132 ASN A CA 1
ATOM 975 C C . ASN A 1 132 ? 4.488 -18.562 -16.203 1 92.31 132 ASN A C 1
ATOM 977 O O . ASN A 1 132 ? 4.648 -19.562 -15.508 1 92.31 132 ASN A O 1
ATOM 981 N N . SER A 1 133 ? 4.98 -18.453 -17.438 1 90.31 133 SER A N 1
ATOM 982 C CA . SER A 1 133 ? 5.621 -19.578 -18.109 1 90.31 133 SER A CA 1
ATOM 983 C C . SER A 1 133 ? 6.988 -19.875 -17.484 1 90.31 133 SER A C 1
ATOM 985 O O . SER A 1 133 ? 7.418 -21.031 -17.469 1 90.31 133 SER A O 1
ATOM 987 N N . LYS A 1 134 ? 7.609 -18.828 -17.016 1 88.12 134 LYS A N 1
ATOM 988 C CA . LYS A 1 134 ? 8.938 -19.031 -16.438 1 88.12 134 LYS A CA 1
ATOM 989 C C . LYS A 1 134 ? 8.852 -19.828 -15.133 1 88.12 134 LYS A C 1
ATOM 991 O O . LYS A 1 134 ? 9.75 -20.609 -14.828 1 88.12 134 LYS A O 1
ATOM 996 N N . THR A 1 135 ? 7.656 -19.766 -14.406 1 89.31 135 THR A N 1
ATOM 997 C CA . THR A 1 135 ? 7.477 -20.469 -13.141 1 89.31 135 THR A CA 1
ATOM 998 C C . THR A 1 135 ? 6.547 -21.672 -13.312 1 89.31 135 THR A C 1
ATOM 1000 O O . THR A 1 135 ? 6.375 -22.469 -12.391 1 89.31 135 THR A O 1
ATOM 1003 N N . GLY A 1 136 ? 5.93 -21.766 -14.414 1 88.75 136 GLY A N 1
ATOM 1004 C CA . GLY A 1 136 ? 5.023 -22.859 -14.688 1 88.75 136 GLY A CA 1
ATOM 1005 C C . GLY A 1 136 ? 3.658 -22.688 -14.055 1 88.75 136 GLY A C 1
ATOM 1006 O O . GLY A 1 136 ? 2.961 -23.672 -13.781 1 88.75 136 GLY A O 1
ATOM 1007 N N . TRP A 1 137 ? 3.299 -21.547 -13.695 1 93.31 137 TRP A N 1
ATOM 1008 C CA . TRP A 1 137 ? 1.985 -21.266 -13.125 1 93.31 137 TRP A CA 1
ATOM 1009 C C . TRP A 1 137 ? 0.95 -21.031 -14.219 1 93.31 137 TRP A C 1
ATOM 1011 O O . TRP A 1 137 ? 1.056 -20.078 -14.992 1 93.31 137 TRP A O 1
ATOM 1021 N N . LEU A 1 138 ? -0.04 -21.797 -14.242 1 92 138 LEU A N 1
ATOM 1022 C CA . LEU A 1 138 ? -1.029 -21.75 -15.312 1 92 138 LEU A CA 1
ATOM 1023 C C . LEU A 1 138 ? -2.062 -20.672 -15.055 1 92 138 LEU A C 1
ATOM 1025 O O . LEU A 1 138 ? -2.33 -20.312 -13.898 1 92 138 LEU A O 1
ATOM 1029 N N . LYS A 1 139 ? -2.635 -20.188 -16.156 1 93 139 LYS A N 1
ATOM 1030 C CA . LYS A 1 139 ? -3.742 -19.234 -16.094 1 93 139 LYS A CA 1
ATOM 1031 C C . LYS A 1 139 ? -5.02 -19.922 -15.617 1 93 139 LYS A C 1
ATOM 1033 O O . LYS A 1 139 ? -5.352 -21.016 -16.062 1 93 139 LYS A O 1
ATOM 1038 N N . ILE A 1 140 ? -5.703 -19.266 -14.805 1 92.06 140 ILE A N 1
ATOM 1039 C CA . ILE A 1 140 ? -6.895 -19.875 -14.219 1 92.06 140 ILE A CA 1
ATOM 1040 C C . ILE A 1 140 ? -8.141 -19.188 -14.758 1 92.06 140 ILE A C 1
ATOM 1042 O O . ILE A 1 140 ? -9.227 -19.766 -14.773 1 92.06 140 ILE A O 1
ATOM 1046 N N . CYS A 1 141 ? -8 -18.016 -15.266 1 93.81 141 CYS A N 1
ATOM 1047 C CA . CYS A 1 141 ? -9.164 -17.219 -15.625 1 93.81 141 CYS A CA 1
ATOM 1048 C C . CYS A 1 141 ? -9.812 -17.734 -16.906 1 93.81 141 CYS A C 1
ATOM 1050 O O . CYS A 1 141 ? -10.969 -17.422 -17.188 1 93.81 141 CYS A O 1
ATOM 1052 N N . ASN A 1 142 ? -9.094 -18.531 -17.672 1 90.81 142 ASN A N 1
ATOM 1053 C CA . ASN A 1 142 ? -9.703 -19.141 -18.859 1 90.81 142 ASN A CA 1
ATOM 1054 C C . ASN A 1 142 ? -10.758 -20.172 -18.469 1 90.81 142 ASN A C 1
ATOM 1056 O O . ASN A 1 142 ? -11.727 -20.375 -19.203 1 90.81 142 ASN A O 1
ATOM 1060 N N . ARG A 1 143 ? -10.625 -20.719 -17.312 1 89.62 143 ARG A N 1
ATOM 1061 C CA . ARG A 1 143 ? -11.531 -21.766 -16.844 1 89.62 143 ARG A CA 1
ATOM 1062 C C . ARG A 1 143 ? -12.57 -21.188 -15.891 1 89.62 143 ARG A C 1
ATOM 1064 O O . ARG A 1 143 ? -13.688 -21.703 -15.789 1 89.62 143 ARG A O 1
ATOM 1071 N N . PHE A 1 144 ? -12.242 -20.109 -15.219 1 94.06 144 PHE A N 1
ATOM 1072 C CA . PHE A 1 144 ? -13.117 -19.516 -14.219 1 94.06 144 PHE A CA 1
ATOM 1073 C C . PHE A 1 144 ? -13.406 -18.047 -14.562 1 94.06 144 PHE A C 1
ATOM 1075 O O . PHE A 1 144 ? -13.125 -17.156 -13.773 1 94.06 144 PHE A O 1
ATOM 1082 N N . GLU A 1 145 ? -14.039 -17.812 -15.625 1 94.31 145 GLU A N 1
ATOM 1083 C CA . GLU A 1 145 ? -14.258 -16.469 -16.141 1 94.31 145 GLU A CA 1
ATOM 1084 C C . GLU A 1 145 ? -15.18 -15.672 -15.234 1 94.31 145 GLU A C 1
ATOM 1086 O O . GLU A 1 145 ? -14.945 -14.484 -14.984 1 94.31 145 GLU A O 1
ATOM 1091 N N . LYS A 1 146 ? -16.25 -16.297 -14.789 1 95.62 146 LYS A N 1
ATOM 1092 C CA . LYS A 1 146 ? -17.203 -15.602 -13.914 1 95.62 146 LYS A CA 1
ATOM 1093 C C . LYS A 1 146 ? -16.531 -15.188 -12.609 1 95.62 146 LYS A C 1
ATOM 1095 O O . LYS A 1 146 ? -16.688 -14.047 -12.156 1 95.62 146 LYS A O 1
ATOM 1100 N N . TYR A 1 147 ? -15.859 -16.141 -12.008 1 96.56 147 TYR A N 1
ATOM 1101 C CA . TYR A 1 147 ? -15.125 -15.852 -10.781 1 96.56 147 TYR A CA 1
ATOM 1102 C C . TYR A 1 147 ? -14.125 -14.727 -10.992 1 96.56 147 TYR A C 1
ATOM 1104 O O . TYR A 1 147 ? -14.078 -13.773 -10.211 1 96.56 147 TYR A O 1
ATOM 1112 N N . CYS A 1 148 ? -13.312 -14.75 -12.008 1 96.62 148 CYS A N 1
ATOM 1113 C CA . CYS A 1 148 ? -12.297 -13.742 -12.297 1 96.62 148 CYS A CA 1
ATOM 1114 C C . CYS A 1 148 ? -12.938 -12.391 -12.586 1 96.62 148 CYS A C 1
ATOM 1116 O O . CYS A 1 148 ? -12.383 -11.352 -12.242 1 96.62 148 CYS A O 1
ATOM 1118 N N . GLY A 1 149 ? -14.109 -12.398 -13.258 1 97.31 149 GLY A N 1
ATOM 1119 C CA . GLY A 1 149 ? -14.859 -11.164 -13.469 1 97.31 149 GLY A CA 1
ATOM 1120 C C . GLY A 1 149 ? -15.297 -10.5 -12.172 1 97.31 149 GLY A C 1
ATOM 1121 O O . GLY A 1 149 ? -15.18 -9.281 -12.023 1 97.31 149 GLY A O 1
ATOM 1122 N N . GLN A 1 150 ? -15.766 -11.297 -11.25 1 98 150 GLN A N 1
ATOM 1123 C CA . GLN A 1 150 ? -16.188 -10.789 -9.953 1 98 150 GLN A CA 1
ATOM 1124 C C . GLN A 1 150 ? -15 -10.211 -9.18 1 98 150 GLN A C 1
ATOM 1126 O O . GLN A 1 150 ? -15.109 -9.141 -8.578 1 98 150 GLN A O 1
ATOM 1131 N N . VAL A 1 151 ? -13.922 -10.93 -9.227 1 97.75 151 VAL A N 1
ATOM 1132 C CA . VAL A 1 151 ? -12.719 -10.469 -8.539 1 97.75 151 VAL A CA 1
ATOM 1133 C C . VAL A 1 151 ? -12.273 -9.133 -9.125 1 97.75 151 VAL A C 1
ATOM 1135 O O . VAL A 1 151 ? -11.953 -8.195 -8.391 1 97.75 151 VAL A O 1
ATOM 1138 N N . SER A 1 152 ? -12.281 -9.031 -10.453 1 97.88 152 SER A N 1
ATOM 1139 C CA . SER A 1 152 ? -11.867 -7.809 -11.133 1 97.88 152 SER A CA 1
ATOM 1140 C C . SER A 1 152 ? -12.773 -6.641 -10.75 1 97.88 152 SER A C 1
ATOM 1142 O O . SER A 1 152 ? -12.297 -5.531 -10.5 1 97.88 152 SER A O 1
ATOM 1144 N N . THR A 1 153 ? -14 -6.914 -10.734 1 98.31 153 THR A N 1
ATOM 1145 C CA . THR A 1 153 ? -14.953 -5.879 -10.344 1 98.31 153 THR A CA 1
ATOM 1146 C C . THR A 1 153 ? -14.711 -5.438 -8.906 1 98.31 153 THR A C 1
ATOM 1148 O O . THR A 1 153 ? -14.742 -4.242 -8.609 1 98.31 153 THR A O 1
ATOM 1151 N N . SER A 1 154 ? -14.508 -6.41 -8.07 1 98.62 154 SER A N 1
ATOM 1152 C CA . SER A 1 154 ? -14.234 -6.105 -6.672 1 98.62 154 SER A CA 1
ATOM 1153 C C . SER A 1 154 ? -12.977 -5.254 -6.523 1 98.62 154 SER A C 1
ATOM 1155 O O . SER A 1 154 ? -12.969 -4.281 -5.766 1 98.62 154 SER A O 1
ATOM 1157 N N . LEU A 1 155 ? -11.945 -5.57 -7.219 1 98.62 155 LEU A N 1
ATOM 1158 C CA . LEU A 1 155 ? -10.695 -4.809 -7.18 1 98.62 155 LEU A CA 1
ATOM 1159 C C . LEU A 1 155 ? -10.922 -3.373 -7.641 1 98.62 155 LEU A C 1
ATOM 1161 O O . LEU A 1 155 ? -10.438 -2.43 -7.02 1 98.62 155 LEU A O 1
ATOM 1165 N N . MET A 1 156 ? -11.625 -3.182 -8.719 1 98.62 156 MET A N 1
ATOM 1166 C CA . MET A 1 156 ? -11.891 -1.845 -9.242 1 98.62 156 MET A CA 1
ATOM 1167 C C . MET A 1 156 ? -12.625 -0.992 -8.211 1 98.62 156 MET A C 1
ATOM 1169 O O . MET A 1 156 ? -12.297 0.182 -8.031 1 98.62 156 MET A O 1
ATOM 1173 N N . LEU A 1 157 ? -13.586 -1.633 -7.594 1 98.62 157 LEU A N 1
ATOM 1174 C CA . LEU A 1 157 ? -14.336 -0.931 -6.559 1 98.62 157 LEU A CA 1
ATOM 1175 C C . LEU A 1 157 ? -13.43 -0.543 -5.395 1 98.62 157 LEU A C 1
ATOM 1177 O O . LEU A 1 157 ? -13.547 0.553 -4.844 1 98.62 157 LEU A O 1
ATOM 1181 N N . SER A 1 158 ? -12.562 -1.436 -5.062 1 98.69 158 SER A N 1
ATOM 1182 C CA . SER A 1 158 ? -11.633 -1.172 -3.967 1 98.69 158 SER A CA 1
ATOM 1183 C C . SER A 1 158 ? -10.664 -0.046 -4.316 1 98.69 158 SER A C 1
ATOM 1185 O O . SER A 1 158 ? -10.297 0.755 -3.455 1 98.69 158 SER A O 1
ATOM 1187 N N . TYR A 1 159 ? -10.242 0.061 -5.547 1 98.69 159 TYR A N 1
ATOM 1188 C CA . TYR A 1 159 ? -9.398 1.165 -5.984 1 98.69 159 TYR A CA 1
ATOM 1189 C C . TYR A 1 159 ? -10.117 2.5 -5.82 1 98.69 159 TYR A C 1
ATOM 1191 O O . TYR A 1 159 ? -9.508 3.494 -5.422 1 98.69 159 TYR A O 1
ATOM 1199 N N . VAL A 1 160 ? -11.312 2.492 -6.137 1 98.31 160 VAL A N 1
ATOM 1200 C CA . VAL A 1 160 ? -12.102 3.711 -5.98 1 98.31 160 VAL A CA 1
ATOM 1201 C C . VAL A 1 160 ? -12.148 4.117 -4.508 1 98.31 160 VAL A C 1
ATOM 1203 O O . VAL A 1 160 ? -11.922 5.281 -4.172 1 98.31 160 VAL A O 1
ATOM 1206 N N . ALA A 1 161 ? -12.414 3.143 -3.664 1 98.5 161 ALA A N 1
ATOM 1207 C CA . ALA A 1 161 ? -12.445 3.41 -2.229 1 98.5 161 ALA A CA 1
ATOM 1208 C C . ALA A 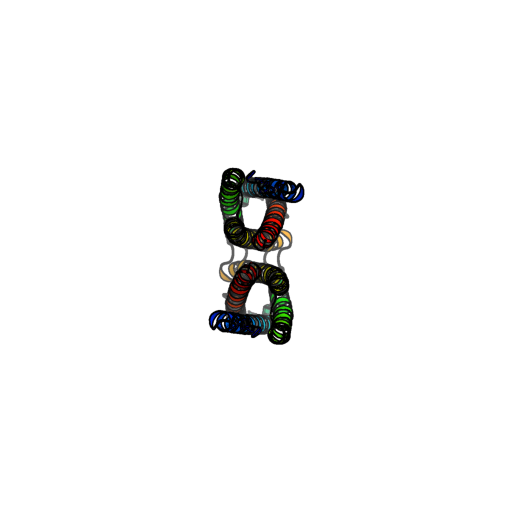1 161 ? -11.102 3.959 -1.744 1 98.5 161 ALA A C 1
ATOM 1210 O O . ALA A 1 161 ? -11.062 4.918 -0.971 1 98.5 161 ALA A O 1
ATOM 1211 N N . MET A 1 162 ? -10.062 3.379 -2.215 1 98 162 MET A N 1
ATOM 1212 C CA . MET A 1 162 ? -8.719 3.777 -1.812 1 98 162 MET A CA 1
ATOM 1213 C C . MET A 1 162 ? -8.43 5.211 -2.236 1 98 162 MET A C 1
ATOM 1215 O O . MET A 1 162 ? -7.848 5.984 -1.472 1 98 162 MET A O 1
ATOM 1219 N N . ILE A 1 163 ? -8.797 5.598 -3.395 1 97.94 163 ILE A N 1
ATOM 1220 C CA . ILE A 1 163 ? -8.578 6.949 -3.898 1 97.94 163 ILE A CA 1
ATOM 1221 C C . ILE A 1 163 ? -9.375 7.945 -3.059 1 97.94 163 ILE A C 1
ATOM 1223 O O . ILE A 1 163 ? -8.875 9.016 -2.709 1 97.94 163 ILE A O 1
ATOM 1227 N N . CYS A 1 164 ? -10.609 7.594 -2.727 1 97.62 164 CYS A N 1
ATOM 1228 C CA . CYS A 1 164 ? -11.414 8.445 -1.862 1 97.62 164 CYS A CA 1
ATOM 1229 C C . CYS A 1 164 ? -10.734 8.648 -0.513 1 97.62 164 CYS A C 1
ATOM 1231 O O . CYS A 1 164 ? -10.664 9.773 -0.014 1 97.62 164 CYS A O 1
ATOM 1233 N N . LEU A 1 165 ? -10.227 7.625 0.028 1 97.88 165 LEU A N 1
ATOM 1234 C CA . LEU A 1 165 ? -9.57 7.703 1.326 1 97.88 165 LEU A CA 1
ATOM 1235 C C . LEU A 1 165 ? -8.281 8.516 1.235 1 97.88 165 LEU A C 1
ATOM 1237 O O . LEU A 1 165 ? -7.93 9.227 2.178 1 97.88 165 LEU A O 1
ATOM 1241 N N . LEU A 1 166 ? -7.621 8.391 0.122 1 97.69 166 LEU A N 1
ATOM 1242 C CA . LEU A 1 166 ? -6.406 9.18 -0.082 1 97.69 166 LEU A CA 1
ATOM 1243 C C . LEU A 1 166 ? -6.719 10.672 -0.099 1 97.69 166 LEU A C 1
ATOM 1245 O O . LEU A 1 166 ? -6.012 11.461 0.528 1 97.69 166 LEU A O 1
ATOM 1249 N N . VAL A 1 167 ? -7.734 11.047 -0.748 1 97.38 167 VAL A N 1
ATOM 1250 C CA . VAL A 1 167 ? -8.164 12.438 -0.794 1 97.38 167 VAL A CA 1
ATOM 1251 C C . VAL A 1 167 ? -8.531 12.914 0.61 1 97.38 167 VAL A C 1
ATOM 1253 O O . VAL A 1 167 ? -8.156 14.016 1.02 1 97.38 167 VAL A O 1
ATOM 1256 N N . LEU A 1 168 ? -9.242 12.086 1.309 1 97.06 168 LEU A N 1
ATOM 1257 C CA . LEU A 1 168 ? -9.617 12.414 2.682 1 97.06 168 LEU A CA 1
ATOM 1258 C C . LEU A 1 168 ? -8.375 12.617 3.543 1 97.06 168 LEU A C 1
ATOM 1260 O O . LEU A 1 168 ? -8.32 13.547 4.355 1 97.06 168 LEU A O 1
ATOM 1264 N N . THR A 1 169 ? -7.387 11.766 3.387 1 97.25 169 THR A N 1
ATOM 1265 C CA . THR A 1 169 ? -6.145 11.852 4.148 1 97.25 169 THR A CA 1
ATOM 1266 C C . THR A 1 169 ? -5.457 13.188 3.912 1 97.25 169 THR A C 1
ATOM 1268 O O . THR A 1 169 ? -5.066 13.867 4.863 1 97.25 169 THR A O 1
ATOM 1271 N N . ILE A 1 170 ? -5.414 13.586 2.678 1 96.62 170 ILE A N 1
ATOM 1272 C CA . ILE A 1 170 ? -4.734 14.828 2.32 1 96.62 170 ILE A CA 1
ATOM 1273 C C . ILE A 1 170 ? -5.543 16.016 2.822 1 96.62 170 ILE A C 1
ATOM 1275 O O . ILE A 1 170 ? -4.988 16.953 3.406 1 96.62 170 ILE A O 1
ATOM 1279 N N . THR A 1 171 ? -6.836 16.016 2.648 1 94.31 171 THR A N 1
ATOM 1280 C CA . THR A 1 171 ? -7.672 17.141 3.047 1 94.31 171 THR A CA 1
ATOM 1281 C C . THR A 1 171 ? -7.715 17.281 4.566 1 94.31 171 THR A C 1
ATOM 1283 O O . THR A 1 171 ? -7.719 18.391 5.098 1 94.31 171 THR A O 1
ATOM 1286 N N . SER A 1 172 ? -7.754 16.188 5.23 1 93.75 172 SER A N 1
ATOM 1287 C CA . SER A 1 172 ? -7.738 16.234 6.688 1 93.75 172 SER A CA 1
ATOM 1288 C C . SER A 1 172 ? -6.422 16.812 7.207 1 93.75 172 SER A C 1
ATOM 1290 O O . SER A 1 172 ? -6.41 17.562 8.172 1 93.75 172 SER A O 1
ATOM 1292 N N . ALA A 1 173 ? -5.379 16.469 6.578 1 94.81 173 ALA A N 1
ATOM 1293 C CA . ALA A 1 173 ? -4.086 17.016 6.965 1 94.81 173 ALA A CA 1
ATOM 1294 C C . ALA A 1 173 ? -4.027 18.516 6.68 1 94.81 173 ALA A C 1
ATOM 1296 O O . ALA A 1 173 ? -3.514 19.297 7.488 1 94.81 173 ALA A O 1
ATOM 1297 N N . ALA A 1 174 ? -4.559 18.938 5.586 1 93.12 174 ALA A N 1
ATOM 1298 C CA . ALA A 1 174 ? -4.562 20.344 5.211 1 93.12 174 ALA A CA 1
ATOM 1299 C C . ALA A 1 174 ? -5.402 21.172 6.184 1 93.12 174 ALA A C 1
ATOM 1301 O O . ALA A 1 174 ? -5.012 22.266 6.57 1 93.12 174 ALA A O 1
ATOM 1302 N N . LYS A 1 175 ? -6.465 20.656 6.598 1 90.88 175 LYS A N 1
ATOM 1303 C CA . LYS A 1 175 ? -7.359 21.375 7.496 1 90.88 175 LYS A CA 1
ATOM 1304 C C . LYS A 1 175 ? -6.816 21.391 8.922 1 90.88 175 LYS A C 1
ATOM 1306 O O . LYS A 1 175 ? -7.109 22.312 9.695 1 90.88 175 LYS A O 1
ATOM 1311 N N . SER A 1 176 ? -6.062 20.453 9.211 1 89.81 176 SER A N 1
ATOM 1312 C CA . SER A 1 176 ? -5.48 20.406 10.555 1 89.81 176 SER A CA 1
ATOM 1313 C C . SER A 1 176 ? -4.422 21.484 10.734 1 89.81 176 SER A C 1
ATOM 1315 O O . SER A 1 176 ? -4.039 21.812 11.859 1 89.81 176 SER A O 1
ATOM 1317 N N . ARG A 1 177 ? -3.918 22.047 9.711 1 86.56 177 ARG A N 1
ATOM 1318 C CA . ARG A 1 177 ? -2.938 23.125 9.75 1 86.56 177 ARG A CA 1
ATOM 1319 C C . ARG A 1 177 ? -3.586 24.438 10.164 1 86.56 177 ARG A C 1
ATOM 1321 O O . ARG A 1 177 ? -2.92 25.328 10.711 1 86.56 177 ARG A O 1
ATOM 1328 N N . ASN A 1 178 ? -4.789 24.75 9.789 1 69.62 178 ASN A N 1
ATOM 1329 C CA . ASN A 1 178 ? -5.453 26.031 10.023 1 69.62 178 ASN A CA 1
ATOM 1330 C C . ASN A 1 178 ? -6.168 26.047 11.375 1 69.62 178 ASN A C 1
ATOM 1332 O O . ASN A 1 178 ? -6.91 25.109 11.695 1 69.62 178 ASN A O 1
ATOM 1336 N N . MET B 1 1 ? 14.109 59.906 25.656 1 30.08 1 MET B N 1
ATOM 1337 C CA . MET B 1 1 ? 13.047 58.969 25.312 1 30.08 1 MET B CA 1
ATOM 1338 C C . MET B 1 1 ? 13.641 57.625 24.812 1 30.08 1 MET B C 1
ATOM 1340 O O . MET B 1 1 ? 14.133 57.562 23.688 1 30.08 1 MET B O 1
ATOM 1344 N N . GLU B 1 2 ? 14.383 56.844 25.562 1 37.19 2 GLU B N 1
ATOM 1345 C CA . GLU B 1 2 ? 15.203 55.625 25.359 1 37.19 2 GLU B CA 1
ATOM 1346 C C . GLU B 1 2 ? 14.383 54.5 24.781 1 37.19 2 GLU B C 1
ATOM 1348 O O . GLU B 1 2 ? 13.352 54.125 25.344 1 37.19 2 GLU B O 1
ATOM 1353 N N . THR B 1 3 ? 14.305 54.375 23.438 1 38.56 3 THR B N 1
ATOM 1354 C CA . THR B 1 3 ? 13.672 53.344 22.625 1 38.56 3 THR B CA 1
ATOM 1355 C C . THR B 1 3 ? 13.945 51.969 23.203 1 38.56 3 THR B C 1
ATOM 1357 O O . THR B 1 3 ? 15.094 51.5 23.234 1 38.56 3 THR B O 1
ATOM 1360 N N . ALA B 1 4 ? 13.336 51.562 24.266 1 43.84 4 ALA B N 1
ATOM 1361 C CA . ALA B 1 4 ? 13.375 50.219 24.828 1 43.84 4 ALA B CA 1
ATOM 1362 C C . ALA B 1 4 ? 13.281 49.156 23.719 1 43.84 4 ALA B C 1
ATOM 1364 O O . ALA B 1 4 ? 12.242 49.062 23.062 1 43.84 4 ALA B O 1
ATOM 1365 N N . LYS B 1 5 ? 14.359 49.031 22.922 1 43.25 5 LYS B N 1
ATOM 1366 C CA . LYS B 1 5 ? 14.508 47.875 22.047 1 43.25 5 LYS B CA 1
ATOM 1367 C C . LYS B 1 5 ? 13.945 46.625 22.703 1 43.25 5 LYS B C 1
ATOM 1369 O O . LYS B 1 5 ? 14.484 46.125 23.703 1 43.25 5 LYS B O 1
ATOM 1374 N N . ALA B 1 6 ? 12.672 46.531 22.891 1 44.41 6 ALA B N 1
ATOM 1375 C CA . ALA B 1 6 ? 12.023 45.25 23.203 1 44.41 6 ALA B CA 1
ATOM 1376 C C . ALA B 1 6 ? 12.727 44.094 22.5 1 44.41 6 ALA B C 1
ATOM 1378 O O . ALA B 1 6 ? 12.922 44.125 21.281 1 44.41 6 ALA B O 1
ATOM 1379 N N . GLY B 1 7 ? 13.727 43.531 23.109 1 37.75 7 GLY B N 1
ATOM 1380 C CA . GLY B 1 7 ? 14.383 42.312 22.656 1 37.75 7 GLY B CA 1
ATOM 1381 C C . GLY B 1 7 ? 13.43 41.344 21.969 1 37.75 7 GLY B C 1
ATOM 1382 O O . GLY B 1 7 ? 12.43 40.938 22.562 1 37.75 7 GLY B O 1
ATOM 1383 N N . VAL B 1 8 ? 13.062 41.594 20.734 1 40.94 8 VAL B N 1
ATOM 1384 C CA . VAL B 1 8 ? 12.43 40.562 19.906 1 40.94 8 VAL B CA 1
ATOM 1385 C C . VAL B 1 8 ? 12.914 39.188 20.328 1 40.94 8 VAL B C 1
ATOM 1387 O O . VAL B 1 8 ? 14.102 38.875 20.203 1 40.94 8 VAL B O 1
ATOM 1390 N N . GLY B 1 9 ? 12.539 38.719 21.531 1 36.12 9 GLY B N 1
ATOM 1391 C CA . GLY B 1 9 ? 12.812 37.344 21.938 1 36.12 9 GLY B CA 1
ATOM 1392 C C . GLY B 1 9 ? 12.82 36.375 20.766 1 36.12 9 GLY B C 1
ATOM 1393 O O . GLY B 1 9 ? 11.867 36.312 19.984 1 36.12 9 GLY B O 1
ATOM 1394 N N . GLU B 1 10 ? 13.891 36.375 19.922 1 40.47 10 GLU B N 1
ATOM 1395 C CA . GLU B 1 10 ? 14.211 35.25 19.031 1 40.47 10 GLU B CA 1
ATOM 1396 C C . GLU B 1 10 ? 13.586 33.969 19.531 1 40.47 10 GLU B C 1
ATOM 1398 O O . GLU B 1 10 ? 13.812 33.531 20.672 1 40.47 10 GLU B O 1
ATOM 1403 N N . ASN B 1 11 ? 12.305 33.75 19.469 1 42 11 ASN B N 1
ATOM 1404 C CA . ASN B 1 11 ? 11.781 32.438 19.812 1 42 11 ASN B CA 1
ATOM 1405 C C . ASN B 1 11 ? 12.852 31.359 19.688 1 42 11 ASN B C 1
ATOM 1407 O O . ASN B 1 11 ? 13.406 31.156 18.609 1 42 11 ASN B O 1
ATOM 1411 N N . PRO B 1 12 ? 13.805 31.141 20.562 1 44.28 12 PRO B N 1
ATOM 1412 C CA . PRO B 1 12 ? 14.852 30.125 20.531 1 44.28 12 PRO B CA 1
ATOM 1413 C C . PRO B 1 12 ? 14.43 28.859 19.766 1 44.28 12 PRO B C 1
ATOM 1415 O O . PRO B 1 12 ? 13.281 28.438 19.859 1 44.28 12 PRO B O 1
ATOM 1418 N N . CYS B 1 13 ? 14.773 28.734 18.484 1 53.78 13 CYS B N 1
ATOM 1419 C CA . CYS B 1 13 ? 14.703 27.406 17.891 1 53.78 13 CYS B CA 1
ATOM 1420 C C . CYS B 1 13 ? 14.828 26.328 18.969 1 53.78 13 CYS B C 1
ATOM 1422 O O . CYS B 1 13 ? 15.883 26.156 19.562 1 53.78 13 CYS B O 1
ATOM 1424 N N . SER B 1 14 ? 13.711 26.109 19.828 1 65.38 14 SER B N 1
ATOM 1425 C CA . SER B 1 14 ? 13.609 25.25 21 1 65.38 14 SER B CA 1
ATOM 1426 C C . SER B 1 14 ? 14.312 23.922 20.766 1 65.38 14 SER B C 1
ATOM 1428 O O . SER B 1 14 ? 14.547 23.531 19.609 1 65.38 14 SER B O 1
ATOM 1430 N N . LYS B 1 15 ? 15.188 23.422 21.641 1 75.56 15 LYS B N 1
ATOM 1431 C CA . LYS B 1 15 ? 15.828 22.109 21.703 1 75.56 15 LYS B CA 1
ATOM 1432 C C . LYS B 1 15 ? 14.945 21.031 21.062 1 75.56 15 LYS B C 1
ATOM 1434 O O . LYS B 1 15 ? 15.445 20.125 20.391 1 75.56 15 LYS B O 1
ATOM 1439 N N . THR B 1 16 ? 13.695 21.219 21.062 1 77.31 16 THR B N 1
ATOM 1440 C CA . THR B 1 16 ? 12.75 20.25 20.531 1 77.31 16 THR B CA 1
ATOM 1441 C C . THR B 1 16 ? 12.727 20.312 19 1 77.31 16 THR B C 1
ATOM 1443 O O . THR B 1 16 ? 12.68 19.281 18.328 1 77.31 16 THR B O 1
ATOM 1446 N N . ASP B 1 17 ? 12.922 21.562 18.547 1 78.81 17 ASP B N 1
ATOM 1447 C CA . ASP B 1 17 ? 12.898 21.703 17.094 1 78.81 17 ASP B CA 1
ATOM 1448 C C . ASP B 1 17 ? 14.156 21.125 16.453 1 78.81 17 ASP B C 1
ATOM 1450 O O . ASP B 1 17 ? 14.094 20.531 15.383 1 78.81 17 ASP B O 1
ATOM 1454 N N . ARG B 1 18 ? 15.211 21.266 17.172 1 82.56 18 ARG B N 1
ATOM 1455 C CA . ARG B 1 18 ? 16.469 20.703 16.688 1 82.56 18 ARG B CA 1
ATOM 1456 C C . ARG B 1 18 ? 16.438 19.188 16.688 1 82.56 18 ARG B C 1
ATOM 1458 O O . ARG B 1 18 ? 16.969 18.547 15.766 1 82.56 18 ARG B O 1
ATOM 1465 N N . LEU B 1 19 ? 15.781 18.641 17.688 1 84.44 19 LEU B N 1
ATOM 1466 C CA . LEU B 1 19 ? 15.68 17.188 17.797 1 84.44 19 LEU B CA 1
ATOM 1467 C C . LEU B 1 19 ? 14.766 16.625 16.719 1 84.44 19 LEU B C 1
ATOM 1469 O O . LEU B 1 19 ? 15.055 15.562 16.141 1 84.44 19 LEU B O 1
ATOM 1473 N N . VAL B 1 20 ? 13.727 17.344 16.469 1 83.69 20 VAL B N 1
ATOM 1474 C CA . VAL B 1 20 ? 12.789 16.906 15.445 1 83.69 20 VAL B CA 1
ATOM 1475 C C . VAL B 1 20 ? 13.445 16.969 14.062 1 83.69 20 VAL B C 1
ATOM 1477 O O . VAL B 1 20 ? 13.281 16.078 13.242 1 83.69 20 VAL B O 1
ATOM 1480 N N . PHE B 1 21 ? 14.211 17.984 13.961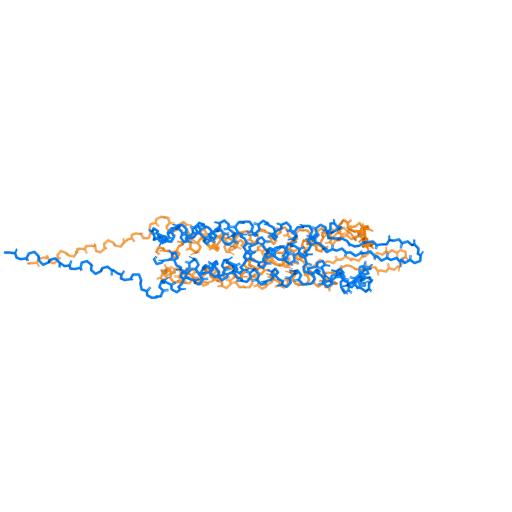 1 85.69 21 PHE B N 1
ATOM 1481 C CA . PHE B 1 21 ? 14.898 18.141 12.68 1 85.69 21 PHE B CA 1
ATOM 1482 C C . PHE B 1 21 ? 15.945 17.047 12.492 1 85.69 21 PHE B C 1
ATOM 1484 O O . PHE B 1 21 ? 16.047 16.453 11.422 1 85.69 21 PHE B O 1
ATOM 1491 N N . ALA B 1 22 ? 16.672 16.828 13.469 1 89 22 ALA B N 1
ATOM 1492 C CA . ALA B 1 22 ? 17.688 15.781 13.414 1 89 22 ALA B CA 1
ATOM 1493 C C . ALA B 1 22 ? 17.047 14.422 13.141 1 89 22 ALA B C 1
ATOM 1495 O O . ALA B 1 22 ? 17.594 13.609 12.383 1 89 22 ALA B O 1
ATOM 1496 N N . ALA B 1 23 ? 15.93 14.172 13.734 1 90.94 23 ALA B N 1
ATOM 1497 C CA . ALA B 1 23 ? 15.227 12.914 13.531 1 90.94 23 ALA B CA 1
ATOM 1498 C C . ALA B 1 23 ? 14.727 12.789 12.102 1 90.94 23 ALA B C 1
ATOM 1500 O O . ALA B 1 23 ? 14.789 11.711 11.5 1 90.94 23 ALA B O 1
ATOM 1501 N N . GLN B 1 24 ? 14.336 13.891 11.609 1 91.12 24 GLN B N 1
ATOM 1502 C CA . GLN B 1 24 ? 13.859 13.891 10.227 1 91.12 24 GLN B CA 1
ATOM 1503 C C . GLN B 1 24 ? 14.977 13.539 9.258 1 91.12 24 GLN B C 1
ATOM 1505 O O . GLN B 1 24 ? 14.773 12.766 8.32 1 91.12 24 GLN B O 1
ATOM 1510 N N . ILE B 1 25 ? 16.078 14.031 9.531 1 92.5 25 ILE B N 1
ATOM 1511 C CA . ILE B 1 25 ? 17.234 13.766 8.68 1 92.5 25 ILE B CA 1
ATOM 1512 C C . ILE B 1 25 ? 17.672 12.312 8.836 1 92.5 25 ILE B C 1
ATOM 1514 O O . ILE B 1 25 ? 17.953 11.633 7.852 1 92.5 25 ILE B O 1
ATOM 1518 N N . LEU B 1 26 ? 17.672 11.898 10 1 94.94 26 LEU B N 1
ATOM 1519 C CA . LEU B 1 26 ? 18.094 10.531 10.273 1 94.94 26 LEU B CA 1
ATOM 1520 C C . LEU B 1 26 ? 17.141 9.531 9.609 1 94.94 26 LEU B C 1
ATOM 1522 O O . LEU B 1 26 ? 17.594 8.555 9.008 1 94.94 26 LEU B O 1
ATOM 1526 N N . PHE B 1 27 ? 15.867 9.742 9.727 1 97 27 PHE B N 1
ATOM 1527 C CA . PHE B 1 27 ? 14.891 8.844 9.109 1 97 27 PHE B CA 1
ATOM 1528 C C . PHE B 1 27 ? 15.016 8.883 7.59 1 97 27 PHE B C 1
ATOM 1530 O O . PHE B 1 27 ? 14.828 7.859 6.922 1 97 27 PHE B O 1
ATOM 1537 N N . ARG B 1 28 ? 15.344 10 7.035 1 96.81 28 ARG B N 1
ATOM 1538 C CA . ARG B 1 28 ? 15.484 10.109 5.586 1 96.81 28 ARG B CA 1
ATOM 1539 C C . ARG B 1 28 ? 16.719 9.359 5.098 1 96.81 28 ARG B C 1
ATOM 1541 O O . ARG B 1 28 ? 16.688 8.719 4.047 1 96.81 28 ARG B O 1
ATOM 1548 N N . ILE B 1 29 ? 17.75 9.422 5.848 1 97.06 29 ILE B N 1
ATOM 1549 C CA . ILE B 1 29 ? 18.953 8.695 5.508 1 97.06 29 ILE B CA 1
ATOM 1550 C C . ILE B 1 29 ? 18.688 7.191 5.586 1 97.06 29 ILE B C 1
ATOM 1552 O O . ILE B 1 29 ? 19.062 6.441 4.68 1 97.06 29 ILE B O 1
ATOM 1556 N N . ALA B 1 30 ? 18.047 6.816 6.645 1 97.94 30 ALA B N 1
ATOM 1557 C CA . ALA B 1 30 ? 17.734 5.402 6.832 1 97.94 30 ALA B CA 1
ATOM 1558 C C . ALA B 1 30 ? 16.812 4.891 5.727 1 97.94 30 ALA B C 1
ATOM 1560 O O . ALA B 1 30 ? 17.031 3.809 5.18 1 97.94 30 ALA B O 1
ATOM 1561 N N . ALA B 1 31 ? 15.797 5.715 5.422 1 98 31 ALA B N 1
ATOM 1562 C CA . ALA B 1 31 ? 14.859 5.32 4.371 1 98 31 ALA B CA 1
ATOM 1563 C C . ALA B 1 31 ? 15.57 5.207 3.023 1 98 31 ALA B C 1
ATOM 1565 O O . ALA B 1 31 ? 15.383 4.23 2.297 1 98 31 ALA B O 1
ATOM 1566 N N . THR B 1 32 ? 16.406 6.129 2.723 1 98.06 32 THR B N 1
ATOM 1567 C CA . THR B 1 32 ? 17.141 6.129 1.464 1 98.06 32 THR B CA 1
ATOM 1568 C C . THR B 1 32 ? 18.109 4.953 1.407 1 98.06 32 THR B C 1
ATOM 1570 O O . THR B 1 32 ? 18.156 4.23 0.409 1 98.06 32 THR B O 1
ATOM 1573 N N . GLY B 1 33 ? 18.828 4.75 2.461 1 98.19 33 GLY B N 1
ATOM 1574 C CA . GLY B 1 33 ? 19.812 3.684 2.504 1 98.19 33 GLY B CA 1
ATOM 1575 C C . GLY B 1 33 ? 19.203 2.299 2.398 1 98.19 33 GLY B C 1
ATOM 1576 O O . GLY B 1 33 ? 19.703 1.45 1.657 1 98.19 33 GLY B O 1
ATOM 1577 N N . THR B 1 34 ? 18.156 2.092 3.123 1 98.5 34 THR B N 1
ATOM 1578 C CA . THR B 1 34 ? 17.531 0.769 3.113 1 98.5 34 THR B CA 1
ATOM 1579 C C . THR B 1 34 ? 16.812 0.521 1.797 1 98.5 34 THR B C 1
ATOM 1581 O O . THR B 1 34 ? 16.766 -0.608 1.303 1 98.5 34 THR B O 1
ATOM 1584 N N . ALA B 1 35 ? 16.172 1.575 1.249 1 98.5 35 ALA B N 1
ATOM 1585 C CA . ALA B 1 35 ? 15.562 1.429 -0.068 1 98.5 35 ALA B CA 1
ATOM 1586 C C . ALA B 1 35 ? 16.609 1.104 -1.129 1 98.5 35 ALA B C 1
ATOM 1588 O O . ALA B 1 35 ? 16.375 0.268 -2.006 1 98.5 35 ALA B O 1
ATOM 1589 N N . LEU B 1 36 ? 17.766 1.74 -1.054 1 98.31 36 LEU B N 1
ATOM 1590 C CA . LEU B 1 36 ? 18.859 1.469 -1.974 1 98.31 36 LEU B CA 1
ATOM 1591 C C . LEU B 1 36 ? 19.359 0.037 -1.817 1 98.31 36 LEU B C 1
ATOM 1593 O O . LEU B 1 36 ? 19.562 -0.669 -2.809 1 98.31 36 LEU B O 1
ATOM 1597 N N . ALA B 1 37 ? 19.562 -0.308 -0.603 1 98.56 37 ALA B N 1
ATOM 1598 C CA . ALA B 1 37 ? 20.016 -1.672 -0.34 1 98.56 37 ALA B CA 1
ATOM 1599 C C . ALA B 1 37 ? 19.016 -2.693 -0.871 1 98.56 37 ALA B C 1
ATOM 1601 O O . ALA B 1 37 ? 19.406 -3.693 -1.478 1 98.56 37 ALA B O 1
ATOM 1602 N N . ALA B 1 38 ? 17.719 -2.469 -0.634 1 98.62 38 ALA B N 1
ATOM 1603 C CA . ALA B 1 38 ? 16.688 -3.367 -1.13 1 98.62 38 ALA B CA 1
ATOM 1604 C C . ALA B 1 38 ? 16.719 -3.471 -2.652 1 98.62 38 ALA B C 1
ATOM 1606 O O . ALA B 1 38 ? 16.641 -4.566 -3.209 1 98.62 38 ALA B O 1
ATOM 1607 N N . ALA B 1 39 ? 16.844 -2.338 -3.307 1 98.06 39 ALA B N 1
ATOM 1608 C CA . ALA B 1 39 ? 16.922 -2.324 -4.766 1 98.06 39 ALA B CA 1
ATOM 1609 C C . ALA B 1 39 ? 18.156 -3.084 -5.254 1 98.06 39 ALA B C 1
ATOM 1611 O O . ALA B 1 39 ? 18.062 -3.908 -6.168 1 98.06 39 ALA B O 1
ATOM 1612 N N . CYS B 1 40 ? 19.297 -2.896 -4.621 1 98.06 40 CYS B N 1
ATOM 1613 C CA . CYS B 1 40 ? 20.531 -3.561 -5.02 1 98.06 40 CYS B CA 1
ATOM 1614 C C . CYS B 1 40 ? 20.406 -5.07 -4.859 1 98.06 40 CYS B C 1
ATOM 1616 O O . CYS B 1 40 ? 20.812 -5.828 -5.746 1 98.06 40 CYS B O 1
ATOM 1618 N N . VAL B 1 41 ? 19.844 -5.453 -3.789 1 98.38 41 VAL B N 1
ATOM 1619 C CA . VAL B 1 41 ? 19.734 -6.879 -3.508 1 98.38 41 VAL B CA 1
ATOM 1620 C C . VAL B 1 41 ? 18.812 -7.539 -4.539 1 98.38 41 VAL B C 1
ATOM 1622 O O . VAL B 1 41 ? 19.156 -8.594 -5.086 1 98.38 41 VAL B O 1
ATOM 1625 N N . ILE B 1 42 ? 17.703 -6.902 -4.828 1 98.19 42 ILE B N 1
ATOM 1626 C CA . ILE B 1 42 ? 16.766 -7.535 -5.762 1 98.19 42 ILE B CA 1
ATOM 1627 C C . ILE B 1 42 ? 17.344 -7.488 -7.176 1 98.19 42 ILE B C 1
ATOM 1629 O O . ILE B 1 42 ? 17.156 -8.414 -7.961 1 98.19 42 ILE B O 1
ATOM 1633 N N . PHE B 1 43 ? 18.031 -6.453 -7.555 1 97.06 43 PHE B N 1
ATOM 1634 C CA . PHE B 1 43 ? 18.641 -6.34 -8.875 1 97.06 43 PHE B CA 1
ATOM 1635 C C . PHE B 1 43 ? 19.688 -7.422 -9.086 1 97.06 43 PHE B C 1
ATOM 1637 O O . 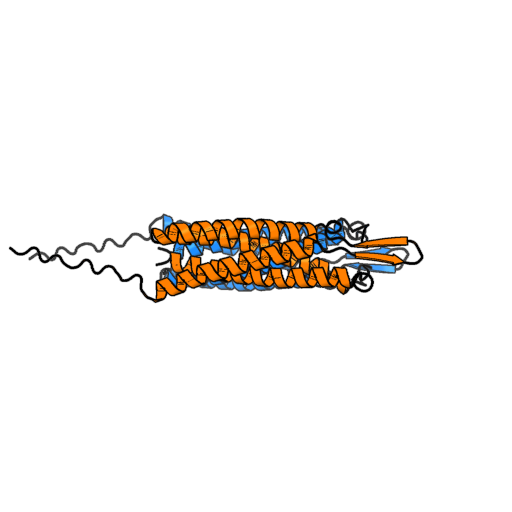PHE B 1 43 ? 19.906 -7.879 -10.211 1 97.06 43 PHE B O 1
ATOM 1644 N N . ASN B 1 44 ? 20.266 -7.859 -8.039 1 96.44 44 ASN B N 1
ATOM 1645 C CA . ASN B 1 44 ? 21.312 -8.867 -8.133 1 96.44 44 ASN B CA 1
ATOM 1646 C C . ASN B 1 44 ? 20.797 -10.258 -7.805 1 96.44 44 ASN B C 1
ATOM 1648 O O . ASN B 1 44 ? 21.562 -11.227 -7.781 1 96.44 44 ASN B O 1
ATOM 1652 N N . ALA B 1 45 ? 19.562 -10.352 -7.551 1 96.69 45 ALA B N 1
ATOM 1653 C CA . ALA B 1 45 ? 19 -11.633 -7.16 1 96.69 45 ALA B CA 1
ATOM 1654 C C . ALA B 1 45 ? 18.828 -12.555 -8.367 1 96.69 45 ALA B C 1
ATOM 1656 O O . ALA B 1 45 ? 18.031 -12.273 -9.266 1 96.69 45 ALA B O 1
ATOM 1657 N N . LYS B 1 46 ? 19.609 -13.523 -8.469 1 95 46 LYS B N 1
ATOM 1658 C CA . LYS B 1 46 ? 19.562 -14.531 -9.523 1 95 46 LYS B CA 1
ATOM 1659 C C . LYS B 1 46 ? 20.172 -15.852 -9.062 1 95 46 LYS B C 1
ATOM 1661 O O . LYS B 1 46 ? 21 -15.867 -8.156 1 95 46 LYS B O 1
ATOM 1666 N N . GLN B 1 47 ? 19.609 -16.875 -9.609 1 95.12 47 GLN B N 1
ATOM 1667 C CA . GLN B 1 47 ? 20.125 -18.219 -9.336 1 95.12 47 GLN B CA 1
ATOM 1668 C C . GLN B 1 47 ? 19.844 -19.172 -10.5 1 95.12 47 GLN B C 1
ATOM 1670 O O . GLN B 1 47 ? 18.75 -19.141 -11.078 1 95.12 47 GLN B O 1
ATOM 1675 N N . THR B 1 48 ? 20.844 -19.969 -10.875 1 93.69 48 THR B N 1
ATOM 1676 C CA . THR B 1 48 ? 20.703 -21 -11.898 1 93.69 48 THR B CA 1
ATOM 1677 C C . THR B 1 48 ? 20.875 -22.391 -11.289 1 93.69 48 THR B C 1
ATOM 1679 O O . THR B 1 48 ? 21.812 -22.609 -10.516 1 93.69 48 THR B O 1
ATOM 1682 N N . VAL B 1 49 ? 19.875 -23.172 -11.516 1 91.12 49 VAL B N 1
ATOM 1683 C CA . VAL B 1 49 ? 19.953 -24.547 -11.023 1 91.12 49 VAL B CA 1
ATOM 1684 C C . VAL B 1 49 ? 19.953 -25.516 -12.203 1 91.12 49 VAL B C 1
ATOM 1686 O O . VAL B 1 49 ? 19.281 -25.281 -13.211 1 91.12 49 VAL B O 1
ATOM 1689 N N . VAL B 1 50 ? 20.781 -26.516 -12.156 1 88.56 50 VAL B N 1
ATOM 1690 C CA . VAL B 1 50 ? 20.859 -27.547 -13.188 1 88.56 50 VAL B CA 1
ATOM 1691 C C . VAL B 1 50 ? 20.141 -28.812 -12.719 1 88.56 50 VAL B C 1
ATOM 1693 O O . VAL B 1 50 ? 20.5 -29.391 -11.688 1 88.56 50 VAL B O 1
ATOM 1696 N N . VAL B 1 51 ? 19.016 -29.031 -13.367 1 80.19 51 VAL B N 1
ATOM 1697 C CA . VAL B 1 51 ? 18.297 -30.266 -13.055 1 80.19 51 VAL B CA 1
ATOM 1698 C C . VAL B 1 51 ? 18.281 -31.188 -14.273 1 80.19 51 VAL B C 1
ATOM 1700 O O . VAL B 1 51 ? 17.719 -30.828 -15.32 1 80.19 51 VAL B O 1
ATOM 1703 N N . MET B 1 52 ? 18.828 -32.406 -14.023 1 87.94 52 MET B N 1
ATOM 1704 C CA . MET B 1 52 ? 18.844 -33.438 -15.047 1 87.94 52 MET B CA 1
ATOM 1705 C C . MET B 1 52 ? 19.359 -32.906 -16.375 1 87.94 52 MET B C 1
ATOM 1707 O O . MET B 1 52 ? 18.766 -33.125 -17.422 1 87.94 52 MET B O 1
ATOM 1711 N N . GLY B 1 53 ? 20.312 -31.969 -16.344 1 79.88 53 GLY B N 1
ATOM 1712 C CA . GLY B 1 53 ? 20.969 -31.438 -17.516 1 79.88 53 GLY B CA 1
ATOM 1713 C C . GLY B 1 53 ? 20.312 -30.203 -18.078 1 79.88 53 GLY B C 1
ATOM 1714 O O . GLY B 1 53 ? 20.797 -29.609 -19.047 1 79.88 53 GLY B O 1
ATOM 1715 N N . MET B 1 54 ? 19.156 -29.875 -17.703 1 86.38 54 MET B N 1
ATOM 1716 C CA . MET B 1 54 ? 18.5 -28.641 -18.125 1 86.38 54 MET B CA 1
ATOM 1717 C C . MET B 1 54 ? 18.719 -27.531 -17.094 1 86.38 54 MET B C 1
ATOM 1719 O O . MET B 1 54 ? 18.641 -27.766 -15.891 1 86.38 54 MET B O 1
ATOM 1723 N N . SER B 1 55 ? 19.031 -26.422 -17.641 1 86.75 55 SER B N 1
ATOM 1724 C CA . SER B 1 55 ? 19.312 -25.281 -16.766 1 86.75 55 SER B CA 1
ATOM 1725 C C . SER B 1 55 ? 18.062 -24.438 -16.547 1 86.75 55 SER B C 1
ATOM 1727 O O . SER B 1 55 ? 17.406 -24.016 -17.5 1 86.75 55 SER B O 1
ATOM 1729 N N . PHE B 1 56 ? 17.719 -24.312 -15.305 1 87.88 56 PHE B N 1
ATOM 1730 C CA . PHE B 1 56 ? 16.609 -23.453 -14.898 1 87.88 56 PHE B CA 1
ATOM 1731 C C . PHE B 1 56 ? 17.125 -22.234 -14.125 1 87.88 56 PHE B C 1
ATOM 1733 O O . PHE B 1 56 ? 17.969 -22.375 -13.227 1 87.88 56 PHE B O 1
ATOM 1740 N N . ASP B 1 57 ? 16.719 -21.094 -14.531 1 91.56 57 ASP B N 1
ATOM 1741 C CA . ASP B 1 57 ? 17.172 -19.891 -13.836 1 91.56 57 ASP B CA 1
ATOM 1742 C C . ASP B 1 57 ? 16.016 -19.125 -13.227 1 91.56 57 ASP B C 1
ATOM 1744 O O . ASP B 1 57 ? 14.867 -19.266 -13.672 1 91.56 57 ASP B O 1
ATOM 1748 N N . ALA B 1 58 ? 16.328 -18.5 -12.188 1 93.44 58 ALA B N 1
ATOM 1749 C CA . ALA B 1 58 ? 15.391 -17.609 -11.516 1 93.44 58 ALA B CA 1
ATOM 1750 C C . ALA B 1 58 ? 15.945 -16.203 -11.43 1 93.44 58 ALA B C 1
ATOM 1752 O O . ALA B 1 58 ? 17.062 -15.992 -10.961 1 93.44 58 ALA B O 1
ATOM 1753 N N . LYS B 1 59 ? 15.164 -15.297 -11.914 1 95.06 59 LYS B N 1
ATOM 1754 C CA . LYS B 1 59 ? 15.477 -13.875 -11.883 1 95.06 59 LYS B CA 1
ATOM 1755 C C . LYS B 1 59 ? 14.25 -13.047 -11.508 1 95.06 59 LYS B C 1
ATOM 1757 O O . LYS B 1 59 ? 13.117 -13.469 -11.727 1 95.06 59 LYS B O 1
ATOM 1762 N N . TYR B 1 60 ? 14.562 -11.836 -11 1 93.88 60 TYR B N 1
ATOM 1763 C CA . TYR B 1 60 ? 13.438 -10.992 -10.586 1 93.88 60 TYR B CA 1
ATOM 1764 C C . TYR B 1 60 ? 12.656 -10.492 -11.789 1 93.88 60 TYR B C 1
ATOM 1766 O O . TYR B 1 60 ? 11.469 -10.164 -11.672 1 93.88 60 TYR B O 1
ATOM 1774 N N . THR B 1 61 ? 13.227 -10.5 -12.984 1 94.5 61 THR B N 1
ATOM 1775 C CA . THR B 1 61 ? 12.602 -9.969 -14.195 1 94.5 61 THR B CA 1
ATOM 1776 C C . THR B 1 61 ? 11.508 -10.914 -14.695 1 94.5 61 THR B C 1
ATOM 1778 O O . THR B 1 61 ? 10.703 -10.539 -15.547 1 94.5 61 THR B O 1
ATOM 1781 N N . TYR B 1 62 ? 11.461 -12.102 -14.195 1 93 62 TYR B N 1
ATOM 1782 C CA . TYR B 1 62 ? 10.484 -13.086 -14.648 1 93 62 TYR B CA 1
ATOM 1783 C C . TYR B 1 62 ? 9.117 -12.82 -14.016 1 93 62 TYR B C 1
ATOM 1785 O O . TYR B 1 62 ? 8.109 -13.383 -14.453 1 93 62 TYR B O 1
ATOM 1793 N N . SER B 1 63 ? 9.102 -12.039 -12.992 1 94.25 63 SER B N 1
ATOM 1794 C CA . SER B 1 63 ? 7.855 -11.711 -12.312 1 94.25 63 SER B CA 1
ATOM 1795 C C . SER B 1 63 ? 7.555 -10.219 -12.414 1 94.25 63 SER B C 1
ATOM 1797 O O . SER B 1 63 ? 8.32 -9.391 -11.922 1 94.25 63 SER B O 1
ATOM 1799 N N . PRO B 1 64 ? 6.449 -9.883 -13.039 1 96.19 64 PRO B N 1
ATOM 1800 C CA . PRO B 1 64 ? 6.082 -8.469 -13.094 1 96.19 64 PRO B CA 1
ATOM 1801 C C . PRO B 1 64 ? 5.977 -7.832 -11.711 1 96.19 64 PRO B C 1
ATOM 1803 O O . PRO B 1 64 ? 6.277 -6.648 -11.539 1 96.19 64 PRO B O 1
ATOM 1806 N N . ALA B 1 65 ? 5.523 -8.594 -10.727 1 97.19 65 ALA B N 1
ATOM 1807 C CA . ALA B 1 65 ? 5.402 -8.086 -9.367 1 97.19 65 ALA B CA 1
ATOM 1808 C C . ALA B 1 65 ? 6.766 -7.695 -8.805 1 97.19 65 ALA B C 1
ATOM 1810 O O . ALA B 1 65 ? 6.91 -6.633 -8.195 1 97.19 65 ALA B O 1
ATOM 1811 N N . PHE B 1 66 ? 7.773 -8.516 -9.078 1 97.81 66 PHE B N 1
ATOM 1812 C CA . PHE B 1 66 ? 9.109 -8.219 -8.578 1 97.81 66 PHE B CA 1
ATOM 1813 C C . PHE B 1 66 ? 9.742 -7.07 -9.367 1 97.81 66 PHE B C 1
ATOM 1815 O O . PHE B 1 66 ? 10.492 -6.27 -8.812 1 97.81 66 PHE B O 1
ATOM 1822 N N . LYS B 1 67 ? 9.414 -6.938 -10.633 1 97.5 67 LYS B N 1
ATOM 1823 C CA . LYS B 1 67 ? 9.867 -5.785 -11.398 1 97.5 67 LYS B CA 1
ATOM 1824 C C . LYS B 1 67 ? 9.297 -4.484 -10.844 1 97.5 67 LYS B C 1
ATOM 1826 O O . LYS B 1 67 ? 10.008 -3.484 -10.734 1 97.5 67 LYS B O 1
ATOM 1831 N N . PHE B 1 68 ? 8.078 -4.562 -10.57 1 98.25 68 PHE B N 1
ATOM 1832 C CA . PHE B 1 68 ? 7.426 -3.402 -9.969 1 98.25 68 PHE B CA 1
ATOM 1833 C C . PHE B 1 68 ? 8.039 -3.082 -8.609 1 98.25 68 PHE B C 1
ATOM 1835 O O . PHE B 1 68 ? 8.289 -1.917 -8.297 1 98.25 68 PHE B O 1
ATOM 1842 N N . PHE B 1 69 ? 8.227 -4.117 -7.84 1 98.56 69 PHE B N 1
ATOM 1843 C CA . PHE B 1 69 ? 8.859 -3.953 -6.535 1 98.56 69 PHE B CA 1
ATOM 1844 C C . PHE B 1 69 ? 10.219 -3.283 -6.676 1 98.56 69 PHE B C 1
ATOM 1846 O O . PHE B 1 69 ? 10.531 -2.338 -5.949 1 98.56 69 PHE B O 1
ATOM 1853 N N . ALA B 1 70 ? 11.008 -3.732 -7.594 1 98.25 70 ALA B N 1
ATOM 1854 C CA . ALA B 1 70 ? 12.344 -3.182 -7.828 1 98.25 70 ALA B CA 1
ATOM 1855 C C . ALA B 1 70 ? 12.266 -1.716 -8.242 1 98.25 70 ALA B C 1
ATOM 1857 O O . ALA B 1 70 ? 12.977 -0.871 -7.699 1 98.25 70 ALA B O 1
ATOM 1858 N N . LEU B 1 71 ? 11.414 -1.435 -9.133 1 98 71 LEU B N 1
ATOM 1859 C CA . LEU B 1 71 ? 11.258 -0.075 -9.641 1 98 71 LEU B CA 1
ATOM 1860 C C . LEU B 1 71 ? 10.75 0.855 -8.547 1 98 71 LEU B C 1
ATOM 1862 O O . LEU B 1 71 ? 11.203 1.993 -8.422 1 98 71 LEU B O 1
ATOM 1866 N N . ALA B 1 72 ? 9.773 0.341 -7.84 1 98.31 72 ALA B N 1
ATOM 1867 C CA . ALA B 1 72 ? 9.227 1.135 -6.746 1 98.31 72 ALA B CA 1
ATOM 1868 C C . ALA B 1 72 ? 10.312 1.524 -5.746 1 98.31 72 ALA B C 1
ATOM 1870 O O . ALA B 1 72 ? 10.367 2.672 -5.297 1 98.31 72 ALA B O 1
ATOM 1871 N N . ASN B 1 73 ? 11.164 0.574 -5.422 1 98.19 73 ASN B N 1
ATOM 1872 C CA . ASN B 1 73 ? 12.25 0.867 -4.496 1 98.19 73 ASN B CA 1
ATOM 1873 C C . ASN B 1 73 ? 13.25 1.848 -5.098 1 98.19 73 ASN B C 1
ATOM 1875 O O . ASN B 1 73 ? 13.727 2.758 -4.418 1 98.19 73 ASN B O 1
ATOM 1879 N N . ALA B 1 74 ? 13.547 1.678 -6.336 1 97.94 74 ALA B N 1
ATOM 1880 C CA . ALA B 1 74 ? 14.492 2.57 -7.004 1 97.94 74 ALA B CA 1
ATOM 1881 C C . ALA B 1 74 ? 13.961 3.998 -7.051 1 97.94 74 ALA B C 1
ATOM 1883 O O . ALA B 1 74 ? 14.68 4.949 -6.742 1 97.94 74 ALA B O 1
ATOM 1884 N N . ILE B 1 75 ? 12.734 4.156 -7.379 1 98.19 75 ILE B N 1
ATOM 1885 C CA . ILE B 1 75 ? 12.109 5.469 -7.465 1 98.19 75 ILE B CA 1
ATOM 1886 C C . ILE B 1 75 ? 12.055 6.109 -6.078 1 98.19 75 ILE B C 1
ATOM 1888 O O . ILE B 1 75 ? 12.422 7.273 -5.91 1 98.19 75 ILE B O 1
ATOM 1892 N N . ALA B 1 76 ? 11.562 5.328 -5.145 1 97.75 76 ALA B N 1
ATOM 1893 C CA . ALA B 1 76 ? 11.477 5.844 -3.783 1 97.75 76 ALA B CA 1
ATOM 1894 C C . ALA B 1 76 ? 12.852 6.266 -3.268 1 97.75 76 ALA B C 1
ATOM 1896 O O . ALA B 1 76 ? 12.977 7.273 -2.568 1 97.75 76 ALA B O 1
ATOM 1897 N N . CYS B 1 77 ? 13.852 5.48 -3.576 1 97.5 77 CYS B N 1
ATOM 1898 C CA . CYS B 1 77 ? 15.211 5.816 -3.178 1 97.5 77 CYS B CA 1
ATOM 1899 C C . CYS B 1 77 ? 15.633 7.156 -3.768 1 97.5 77 CYS B C 1
ATOM 1901 O O . CYS B 1 77 ? 16.125 8.031 -3.047 1 97.5 77 CYS B O 1
ATOM 1903 N N . GLY B 1 78 ? 15.477 7.355 -5.023 1 97.25 78 GLY B N 1
ATOM 1904 C CA . GLY B 1 78 ? 15.852 8.594 -5.676 1 97.25 78 GLY B CA 1
ATOM 1905 C C . GLY B 1 78 ? 15.133 9.812 -5.109 1 97.25 78 GLY B C 1
ATOM 1906 O O . GLY B 1 78 ? 15.773 10.812 -4.781 1 97.25 78 GLY B O 1
ATOM 1907 N N . PHE B 1 79 ? 13.875 9.719 -4.891 1 97.44 79 PHE B N 1
ATOM 1908 C CA . PHE B 1 79 ? 13.078 10.859 -4.441 1 97.44 79 PHE B CA 1
ATOM 1909 C C . PHE B 1 79 ? 13.328 11.141 -2.965 1 97.44 79 PHE B C 1
ATOM 1911 O O . PHE B 1 79 ? 13.289 12.297 -2.535 1 97.44 79 PHE B O 1
ATOM 1918 N N . THR B 1 80 ? 13.477 10.109 -2.236 1 96.94 80 THR B N 1
ATOM 1919 C CA . THR B 1 80 ? 13.781 10.328 -0.826 1 96.94 80 THR B CA 1
ATOM 1920 C C . THR B 1 80 ? 15.156 10.969 -0.662 1 96.94 80 THR B C 1
AT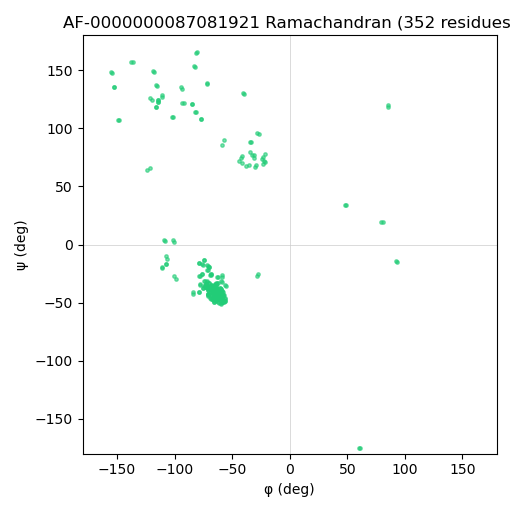OM 1922 O O . THR B 1 80 ? 15.359 11.805 0.224 1 96.94 80 THR B O 1
ATOM 1925 N N . PHE B 1 81 ? 16.094 10.57 -1.504 1 96.69 81 PHE B N 1
ATOM 1926 C CA . PHE B 1 81 ? 17.406 11.219 -1.504 1 96.69 81 PHE B CA 1
ATOM 1927 C C . PHE B 1 81 ? 17.281 12.695 -1.861 1 96.69 81 PHE B C 1
ATOM 1929 O O . PHE B 1 81 ? 17.891 13.547 -1.218 1 96.69 81 PHE B O 1
ATOM 1936 N N . LEU B 1 82 ? 16.516 12.977 -2.834 1 95.94 82 LEU B N 1
ATOM 1937 C CA . LEU B 1 82 ? 16.297 14.359 -3.242 1 95.94 82 LEU B CA 1
ATOM 1938 C C . LEU B 1 82 ? 15.656 15.164 -2.113 1 95.94 82 LEU B C 1
ATOM 1940 O O . LEU B 1 82 ? 16.047 16.312 -1.858 1 95.94 82 LEU B O 1
ATOM 1944 N N . SER B 1 83 ? 14.703 14.594 -1.447 1 94.31 83 SER B N 1
ATOM 1945 C CA . SER B 1 83 ? 14.062 15.273 -0.329 1 94.31 83 SER B CA 1
ATOM 1946 C C . SER B 1 83 ? 15.039 15.516 0.815 1 94.31 83 SER B C 1
ATOM 1948 O O . SER B 1 83 ? 14.938 16.516 1.534 1 94.31 83 SER B O 1
ATOM 1950 N N . LEU B 1 84 ? 15.938 14.586 1 1 94.19 84 LEU B N 1
ATOM 1951 C CA . LEU B 1 84 ? 16.969 14.742 2.014 1 94.19 84 LEU B CA 1
ATOM 1952 C C . LEU B 1 84 ? 17.844 15.961 1.716 1 94.19 84 LEU B C 1
ATOM 1954 O O . LEU B 1 84 ? 18.109 16.781 2.604 1 94.19 84 LEU B O 1
ATOM 1958 N N . VAL B 1 85 ? 18.219 16.109 0.486 1 94.38 85 VAL B N 1
ATOM 1959 C CA . VAL B 1 85 ? 19.047 17.234 0.068 1 94.38 85 VAL B CA 1
ATOM 1960 C C . VAL B 1 85 ? 18.25 18.531 0.243 1 94.38 85 VAL B C 1
ATOM 1962 O O . VAL B 1 85 ? 18.781 19.531 0.76 1 94.38 85 VAL B O 1
ATOM 1965 N N . MET B 1 86 ? 17.031 18.516 -0.127 1 91.94 86 MET B N 1
ATOM 1966 C CA . MET B 1 86 ? 16.188 19.703 0.012 1 91.94 86 MET B CA 1
ATOM 1967 C C . MET B 1 86 ? 15.984 20.047 1.481 1 91.94 86 MET B C 1
ATOM 1969 O O . MET B 1 86 ? 16.016 21.234 1.848 1 91.94 86 MET B O 1
ATOM 1973 N N . ALA B 1 87 ? 15.766 19.078 2.244 1 90.31 87 ALA B N 1
ATOM 1974 C CA . ALA B 1 87 ? 15.594 19.312 3.676 1 90.31 87 ALA B CA 1
ATOM 1975 C C . ALA B 1 87 ? 16.844 19.938 4.281 1 90.31 87 ALA B C 1
ATOM 1977 O O . ALA B 1 87 ? 16.75 20.844 5.121 1 90.31 87 ALA B O 1
ATOM 1978 N N . MET B 1 88 ? 18.031 19.578 3.879 1 90.25 88 MET B N 1
ATOM 1979 C CA . MET B 1 88 ? 19.297 20.125 4.375 1 90.25 88 MET B CA 1
ATOM 1980 C C . MET B 1 88 ? 19.484 21.562 3.91 1 90.25 88 MET B C 1
ATOM 1982 O O . MET B 1 88 ? 19.953 22.422 4.668 1 90.25 88 MET B O 1
ATOM 1986 N N . LEU B 1 89 ? 19.016 21.859 2.801 1 87.56 89 LEU B N 1
ATOM 1987 C CA . LEU B 1 89 ? 19.172 23.203 2.236 1 87.56 89 LEU B CA 1
ATOM 1988 C C . LEU B 1 89 ? 18.188 24.172 2.861 1 87.56 89 LEU B C 1
ATOM 1990 O O . LEU B 1 89 ? 18.531 25.312 3.182 1 87.56 89 LEU B O 1
ATOM 1994 N N . PHE B 1 90 ? 17.016 23.672 3.035 1 84.94 90 PHE B N 1
ATOM 1995 C CA . PHE B 1 90 ? 15.969 24.547 3.561 1 84.94 90 PHE B CA 1
ATOM 1996 C C . PHE B 1 90 ? 16.125 24.719 5.066 1 84.94 90 PHE B C 1
ATOM 1998 O O . PHE B 1 90 ? 15.617 25.688 5.633 1 84.94 90 PHE B O 1
ATOM 2005 N N . SER B 1 91 ? 16.688 23.781 5.703 1 78.81 91 SER B N 1
ATOM 2006 C CA . SER B 1 91 ? 16.891 23.891 7.145 1 78.81 91 SER B CA 1
ATOM 2007 C C . SER B 1 91 ? 17.719 25.109 7.496 1 78.81 91 SER B C 1
ATOM 2009 O O . SER B 1 91 ? 17.516 25.734 8.539 1 78.81 91 SER B O 1
ATOM 2011 N N . ARG B 1 92 ? 18.578 25.547 6.586 1 77.62 92 ARG B N 1
ATOM 2012 C CA . ARG B 1 92 ? 19.422 26.719 6.812 1 77.62 92 ARG B CA 1
ATOM 2013 C C . ARG B 1 92 ? 18.594 28 6.797 1 77.62 92 ARG B C 1
ATOM 2015 O O . ARG B 1 92 ? 18.969 29 7.43 1 77.62 92 ARG B O 1
ATOM 2022 N N . HIS B 1 93 ? 17.453 27.969 6.184 1 78.31 93 HIS B N 1
ATOM 2023 C CA . HIS B 1 93 ? 16.641 29.172 6.039 1 78.31 93 HIS B CA 1
ATOM 2024 C C . HIS B 1 93 ? 15.398 29.125 6.934 1 78.31 93 HIS B C 1
ATOM 2026 O O . HIS B 1 93 ? 14.625 30.078 6.984 1 78.31 93 HIS B O 1
ATOM 2032 N N . GLY B 1 94 ? 15.242 28.094 7.742 1 77.25 94 GLY B N 1
ATOM 2033 C CA . GLY B 1 94 ? 14.062 27.922 8.578 1 77.25 94 GLY B CA 1
ATOM 2034 C C . GLY B 1 94 ? 12.922 27.234 7.859 1 77.25 94 GLY B C 1
ATOM 2035 O O . GLY B 1 94 ? 12.555 27.609 6.746 1 77.25 94 GLY B O 1
ATOM 2036 N N . LEU B 1 95 ? 12.5 26.109 8.375 1 80.56 95 LEU B N 1
ATOM 2037 C CA . LEU B 1 95 ? 11.398 25.375 7.773 1 80.56 95 LEU B CA 1
ATOM 2038 C C . LEU B 1 95 ? 10.055 25.953 8.219 1 80.56 95 LEU B C 1
ATOM 2040 O O . LEU B 1 95 ? 9.781 26.047 9.422 1 80.56 95 LEU B O 1
ATOM 2044 N N . THR B 1 96 ? 9.367 26.516 7.238 1 86.25 96 THR B N 1
ATOM 2045 C CA . THR B 1 96 ? 8.023 27.016 7.5 1 86.25 96 THR B CA 1
ATOM 2046 C C . THR B 1 96 ? 7 25.891 7.469 1 86.25 96 THR B C 1
ATOM 2048 O O . THR B 1 96 ? 7.309 24.781 7.059 1 86.25 96 THR B O 1
ATOM 2051 N N . ALA B 1 97 ? 5.855 26.156 7.949 1 88.19 97 ALA B N 1
ATOM 2052 C CA . ALA B 1 97 ? 4.762 25.188 7.977 1 88.19 97 ALA B CA 1
ATOM 2053 C C . ALA B 1 97 ? 4.402 24.734 6.566 1 88.19 97 ALA B C 1
ATOM 2055 O O . ALA B 1 97 ? 4.059 23.562 6.355 1 88.19 97 ALA B O 1
ATOM 2056 N N . SER B 1 98 ? 4.543 25.562 5.57 1 89.81 98 SER B N 1
ATOM 2057 C CA . SER B 1 98 ? 4.219 25.25 4.184 1 89.81 98 SER B CA 1
ATOM 2058 C C . SER B 1 98 ? 5.23 24.266 3.594 1 89.81 98 SER B C 1
ATOM 2060 O O . SER B 1 98 ? 4.863 23.391 2.812 1 89.81 98 SER B O 1
ATOM 2062 N N . ILE B 1 99 ? 6.434 24.422 3.947 1 91 99 ILE B N 1
ATOM 2063 C CA . ILE B 1 99 ? 7.477 23.531 3.459 1 91 99 ILE B CA 1
ATOM 2064 C C . ILE B 1 99 ? 7.27 22.125 4.039 1 91 99 ILE B C 1
ATOM 2066 O O . ILE B 1 99 ? 7.41 21.125 3.328 1 91 99 ILE B O 1
ATOM 2070 N N . TYR B 1 100 ? 6.863 22.078 5.285 1 91.94 100 TYR B N 1
ATOM 2071 C CA . TYR B 1 100 ? 6.578 20.797 5.91 1 91.94 100 TYR B CA 1
ATOM 2072 C C . TYR B 1 100 ? 5.395 20.109 5.23 1 91.94 100 TYR B C 1
ATOM 2074 O O . TYR B 1 100 ? 5.359 18.891 5.125 1 91.94 100 TYR B O 1
ATOM 2082 N N . PHE B 1 101 ? 4.516 20.891 4.801 1 94.38 101 PHE B N 1
ATOM 2083 C CA . PHE B 1 101 ? 3.365 20.297 4.125 1 94.38 101 PHE B CA 1
ATOM 2084 C C . PHE B 1 101 ? 3.771 19.703 2.781 1 94.38 101 PHE B C 1
ATOM 2086 O O . PHE B 1 101 ? 3.26 18.656 2.375 1 94.38 101 PHE B O 1
ATOM 2093 N N . ILE B 1 102 ? 4.684 20.328 2.07 1 94.44 102 ILE B N 1
ATOM 2094 C CA . ILE B 1 102 ? 5.191 19.797 0.813 1 94.44 102 ILE B CA 1
ATOM 2095 C C . ILE B 1 102 ? 5.938 18.484 1.078 1 94.44 102 ILE B C 1
ATOM 2097 O O . ILE B 1 102 ? 5.812 17.531 0.317 1 94.44 102 ILE B O 1
ATOM 2101 N N . PHE B 1 103 ? 6.707 18.453 2.141 1 94.56 103 PHE B N 1
ATOM 2102 C CA . PHE B 1 103 ? 7.387 17.219 2.535 1 94.56 103 PHE B CA 1
ATOM 2103 C C . PHE B 1 103 ? 6.383 16.125 2.869 1 94.56 103 PHE B C 1
ATOM 2105 O O . PHE B 1 103 ? 6.605 14.961 2.561 1 94.56 103 PHE B O 1
ATOM 2112 N N . PHE B 1 104 ? 5.344 16.5 3.484 1 96 104 PHE B N 1
ATOM 2113 C CA . PHE B 1 104 ? 4.281 15.562 3.816 1 96 104 PHE B CA 1
ATOM 2114 C C . PHE B 1 104 ? 3.721 14.914 2.557 1 96 104 PHE B C 1
ATOM 2116 O O . PHE B 1 104 ? 3.611 13.688 2.479 1 96 104 PHE B O 1
ATOM 2123 N N . LEU B 1 105 ? 3.389 15.727 1.564 1 96.44 105 LEU B N 1
ATOM 2124 C CA . LEU B 1 105 ? 2.818 15.203 0.327 1 96.44 105 LEU B CA 1
ATOM 2125 C C . LEU B 1 105 ? 3.801 14.273 -0.377 1 96.44 105 LEU B C 1
ATOM 2127 O O . LEU B 1 105 ? 3.416 13.211 -0.86 1 96.44 105 LEU B O 1
ATOM 2131 N N . HIS B 1 106 ? 4.988 14.742 -0.449 1 96.44 106 HIS B N 1
ATOM 2132 C CA . HIS B 1 106 ? 6.047 13.945 -1.052 1 96.44 106 HIS B CA 1
ATOM 2133 C C . HIS B 1 106 ? 6.191 12.602 -0.343 1 96.44 106 HIS B C 1
ATOM 2135 O O . HIS B 1 106 ? 6.219 11.547 -0.989 1 96.44 106 HIS B O 1
ATOM 2141 N N . ASP B 1 107 ? 6.281 12.594 0.963 1 96.94 107 ASP B N 1
ATOM 2142 C CA . ASP B 1 107 ? 6.48 11.375 1.742 1 96.94 107 ASP B CA 1
ATOM 2143 C C . ASP B 1 107 ? 5.266 10.453 1.635 1 96.94 107 ASP B C 1
ATOM 2145 O O . ASP B 1 107 ? 5.41 9.234 1.611 1 96.94 107 ASP B O 1
ATOM 2149 N N . LEU B 1 108 ? 4.121 10.992 1.598 1 97.69 108 LEU B N 1
ATOM 2150 C CA . LEU B 1 108 ? 2.9 10.211 1.438 1 97.69 108 LEU B CA 1
ATOM 2151 C C . LEU B 1 108 ? 2.906 9.453 0.114 1 97.69 108 LEU B C 1
ATOM 2153 O O . LEU B 1 108 ? 2.557 8.273 0.066 1 97.69 108 LEU B O 1
ATOM 2157 N N . LEU B 1 109 ? 3.324 10.078 -0.914 1 97.69 109 LEU B N 1
ATOM 2158 C CA . LEU B 1 109 ? 3.4 9.453 -2.227 1 97.69 109 LEU B CA 1
ATOM 2159 C C . LEU B 1 109 ? 4.441 8.336 -2.234 1 97.69 109 LEU B C 1
ATOM 2161 O O . LEU B 1 109 ? 4.203 7.262 -2.791 1 97.69 109 LEU B O 1
ATOM 2165 N N . MET B 1 110 ? 5.539 8.547 -1.614 1 97.94 110 MET B N 1
ATOM 2166 C CA . MET B 1 110 ? 6.613 7.555 -1.598 1 97.94 110 MET B CA 1
ATOM 2167 C C . MET B 1 110 ? 6.234 6.355 -0.739 1 97.94 110 MET B C 1
ATOM 2169 O O . MET B 1 110 ? 6.535 5.215 -1.092 1 97.94 110 MET B O 1
ATOM 2173 N N . VAL B 1 111 ? 5.645 6.652 0.382 1 97.5 111 VAL B N 1
ATOM 2174 C CA . VAL B 1 111 ? 5.242 5.535 1.227 1 97.5 111 VAL B CA 1
ATOM 2175 C C . VAL B 1 111 ? 4.188 4.695 0.507 1 97.5 111 VAL B C 1
ATOM 2177 O O . VAL B 1 111 ? 4.184 3.469 0.614 1 97.5 111 VAL B O 1
ATOM 2180 N N . SER B 1 112 ? 3.248 5.281 -0.229 1 98.06 112 SER B N 1
ATOM 2181 C CA . SER B 1 112 ? 2.234 4.555 -0.988 1 98.06 112 SER B CA 1
ATOM 2182 C C . SER B 1 112 ? 2.871 3.703 -2.082 1 98.06 112 SER B C 1
ATOM 2184 O O . SER B 1 112 ? 2.484 2.549 -2.281 1 98.06 112 SER B O 1
ATOM 2186 N N . LEU B 1 113 ? 3.812 4.277 -2.746 1 98.12 113 LEU B N 1
ATOM 2187 C CA . LEU B 1 113 ? 4.523 3.547 -3.789 1 98.12 113 LEU B CA 1
ATOM 2188 C C . LEU B 1 113 ? 5.285 2.365 -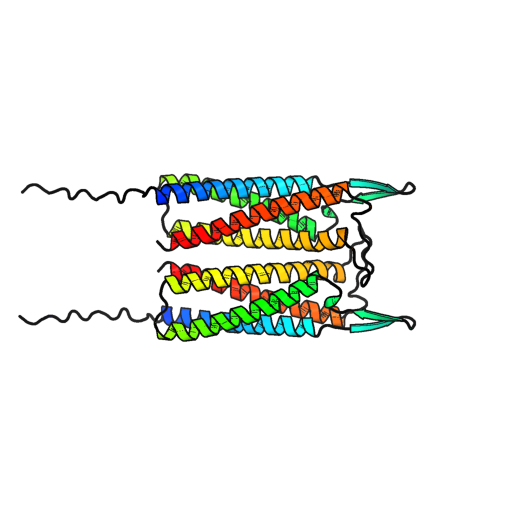3.203 1 98.12 113 LEU B C 1
ATOM 2190 O O . LEU B 1 113 ? 5.188 1.245 -3.711 1 98.12 113 LEU B O 1
ATOM 2194 N N . MET B 1 114 ? 5.977 2.625 -2.113 1 98.12 114 MET B N 1
ATOM 2195 C CA . MET B 1 114 ? 6.781 1.582 -1.484 1 98.12 114 MET B CA 1
ATOM 2196 C C . MET B 1 114 ? 5.891 0.493 -0.892 1 98.12 114 MET B C 1
ATOM 2198 O O . MET B 1 114 ? 6.211 -0.693 -0.986 1 98.12 114 MET B O 1
ATOM 2202 N N . LEU B 1 115 ? 4.844 0.903 -0.308 1 98.12 115 LEU B N 1
ATOM 2203 C CA . LEU B 1 115 ? 3.902 -0.068 0.24 1 98.12 115 LEU B CA 1
ATOM 2204 C C . LEU B 1 115 ? 3.318 -0.943 -0.864 1 98.12 115 LEU B C 1
ATOM 2206 O O . LEU B 1 115 ? 3.209 -2.162 -0.704 1 98.12 115 LEU B O 1
ATOM 2210 N N . SER B 1 116 ? 2.998 -0.306 -1.967 1 98.44 116 SER B N 1
ATOM 2211 C CA . SER B 1 116 ? 2.488 -1.07 -3.102 1 98.44 116 SER B CA 1
ATOM 2212 C C . SER B 1 116 ? 3.523 -2.074 -3.602 1 98.44 116 SER B C 1
ATOM 2214 O O . SER B 1 116 ? 3.197 -3.236 -3.85 1 98.44 116 SER B O 1
ATOM 2216 N N . GLY B 1 117 ? 4.758 -1.604 -3.678 1 98.44 117 GLY B N 1
ATOM 2217 C CA . GLY B 1 117 ? 5.816 -2.484 -4.145 1 98.44 117 GLY B CA 1
ATOM 2218 C C . GLY B 1 117 ? 6.09 -3.645 -3.205 1 98.44 117 GLY B C 1
ATOM 2219 O O . GLY B 1 117 ? 6.191 -4.793 -3.643 1 98.44 117 GLY B O 1
ATOM 2220 N N . VAL B 1 118 ? 6.199 -3.365 -1.983 1 98.25 118 VAL B N 1
ATOM 2221 C CA . VAL B 1 118 ? 6.562 -4.395 -1.014 1 98.25 118 VAL B CA 1
ATOM 2222 C C . VAL B 1 118 ? 5.422 -5.398 -0.874 1 98.25 118 VAL B C 1
ATOM 2224 O O . VAL B 1 118 ? 5.656 -6.602 -0.748 1 98.25 118 VAL B O 1
ATOM 2227 N N . VAL B 1 119 ? 4.188 -4.938 -0.899 1 98.56 119 VAL B N 1
ATOM 2228 C CA . VAL B 1 119 ? 3.053 -5.848 -0.795 1 98.56 119 VAL B CA 1
ATOM 2229 C C . VAL B 1 119 ? 2.973 -6.719 -2.047 1 98.56 119 VAL B C 1
ATOM 2231 O O . VAL B 1 119 ? 2.709 -7.922 -1.958 1 98.56 119 VAL B O 1
ATOM 2234 N N . ALA B 1 120 ? 3.207 -6.109 -3.227 1 98.56 120 ALA B N 1
ATOM 2235 C CA . ALA B 1 120 ? 3.264 -6.91 -4.445 1 98.56 120 ALA B CA 1
ATOM 2236 C C . ALA B 1 120 ? 4.336 -7.988 -4.344 1 98.56 120 ALA B C 1
ATOM 2238 O O . ALA B 1 120 ? 4.074 -9.156 -4.633 1 98.56 120 ALA B O 1
ATOM 2239 N N . GLY B 1 121 ? 5.512 -7.613 -3.92 1 98.38 121 GLY B N 1
ATOM 2240 C CA . GLY B 1 121 ? 6.594 -8.562 -3.744 1 98.38 121 GLY B CA 1
ATOM 2241 C C . GLY B 1 121 ? 6.289 -9.633 -2.711 1 98.38 121 GLY B C 1
ATOM 2242 O O . GLY B 1 121 ? 6.602 -10.812 -2.912 1 98.38 121 GLY B O 1
ATOM 2243 N N . THR B 1 122 ? 5.73 -9.219 -1.609 1 98.19 122 THR B N 1
ATOM 2244 C CA . THR B 1 122 ? 5.395 -10.164 -0.547 1 98.19 122 THR B CA 1
ATOM 2245 C C . THR B 1 122 ? 4.34 -11.156 -1.019 1 98.19 122 THR B C 1
ATOM 2247 O O . THR B 1 122 ? 4.398 -12.344 -0.679 1 98.19 122 THR B O 1
ATOM 2250 N N . THR B 1 123 ? 3.416 -10.703 -1.798 1 97.88 123 THR B N 1
ATOM 2251 C CA . THR B 1 123 ? 2.338 -11.555 -2.287 1 97.88 123 THR B CA 1
ATOM 2252 C C . THR B 1 123 ? 2.879 -12.617 -3.234 1 97.88 123 THR B C 1
ATOM 2254 O O . THR B 1 123 ? 2.588 -13.805 -3.074 1 97.88 123 THR B O 1
ATOM 2257 N N . ILE B 1 124 ? 3.705 -12.227 -4.188 1 97.44 124 ILE B N 1
ATOM 2258 C CA . ILE B 1 124 ? 4.242 -13.188 -5.137 1 97.44 124 ILE B CA 1
ATOM 2259 C C . ILE B 1 124 ? 5.305 -14.047 -4.457 1 97.44 124 ILE B C 1
ATOM 2261 O O . ILE B 1 124 ? 5.434 -15.242 -4.754 1 97.44 124 ILE B O 1
ATOM 2265 N N . GLY B 1 125 ? 6.055 -13.43 -3.545 1 96.69 125 GLY B N 1
ATOM 2266 C CA . GLY B 1 125 ? 7.02 -14.195 -2.775 1 96.69 125 GLY B CA 1
ATOM 2267 C C . GLY B 1 125 ? 6.387 -15.305 -1.961 1 96.69 125 GLY B C 1
ATOM 2268 O O . GLY B 1 125 ? 6.949 -16.391 -1.842 1 96.69 125 GLY B O 1
ATOM 2269 N N . ALA B 1 126 ? 5.27 -15.102 -1.412 1 96.44 126 ALA B N 1
ATOM 2270 C CA . ALA B 1 126 ? 4.566 -16.125 -0.636 1 96.44 126 ALA B CA 1
ATOM 2271 C C . ALA B 1 126 ? 4.121 -17.281 -1.525 1 96.44 126 ALA B C 1
ATOM 2273 O O . ALA B 1 126 ? 4.137 -18.438 -1.104 1 96.44 126 ALA B O 1
ATOM 2274 N N . VAL B 1 127 ? 3.736 -16.984 -2.732 1 95.44 127 VAL B N 1
ATOM 2275 C CA . VAL B 1 127 ? 3.365 -18.031 -3.672 1 95.44 127 VAL B CA 1
ATOM 2276 C C . VAL B 1 127 ? 4.594 -18.875 -4.016 1 95.44 127 VAL B C 1
ATOM 2278 O O . VAL B 1 127 ? 4.508 -20.094 -4.102 1 95.44 127 VAL B O 1
ATOM 2281 N N . GLY B 1 128 ? 5.707 -18.172 -4.242 1 94.88 128 GLY B N 1
ATOM 2282 C CA . GLY B 1 128 ? 6.934 -18.891 -4.523 1 94.88 128 GLY B CA 1
ATOM 2283 C C . GLY B 1 128 ? 7.387 -19.781 -3.377 1 94.88 128 GLY B C 1
ATOM 2284 O O . GLY B 1 128 ? 7.922 -20.875 -3.598 1 94.88 128 GLY B O 1
ATOM 2285 N N . ARG B 1 129 ? 7.125 -19.344 -2.199 1 94.88 129 ARG B N 1
ATOM 2286 C CA . ARG B 1 129 ? 7.594 -20.062 -1.014 1 94.88 129 ARG B CA 1
ATOM 2287 C C . ARG B 1 129 ? 6.641 -21.188 -0.637 1 94.88 129 ARG B C 1
ATOM 2289 O O . ARG B 1 129 ? 7.074 -22.281 -0.275 1 94.88 129 ARG B O 1
ATOM 2296 N N . ASP B 1 130 ? 5.289 -20.922 -0.723 1 94.62 130 ASP B N 1
ATOM 2297 C CA . ASP B 1 130 ? 4.309 -21.859 -0.18 1 94.62 130 ASP B CA 1
ATOM 2298 C C . ASP B 1 130 ? 3.564 -22.594 -1.299 1 94.62 130 ASP B C 1
ATOM 2300 O O . ASP B 1 130 ? 2.959 -23.641 -1.069 1 94.62 130 ASP B O 1
ATOM 2304 N N . GLY B 1 131 ? 3.645 -22.062 -2.457 1 93.62 131 GLY B N 1
ATOM 2305 C CA . GLY B 1 131 ? 2.82 -22.625 -3.518 1 93.62 131 GLY B CA 1
ATOM 2306 C C . GLY B 1 131 ? 1.334 -22.531 -3.225 1 93.62 131 GLY B C 1
ATOM 2307 O O . GLY B 1 131 ? 0.916 -21.828 -2.303 1 93.62 131 GLY B O 1
ATOM 2308 N N . ASN B 1 132 ? 0.49 -23.141 -4.133 1 92.25 132 ASN B N 1
ATOM 2309 C CA . ASN B 1 132 ? -0.961 -23.203 -3.99 1 92.25 132 ASN B CA 1
ATOM 2310 C C . ASN B 1 132 ? -1.524 -24.469 -4.625 1 92.25 132 ASN B C 1
ATOM 2312 O O . ASN B 1 132 ? -1.617 -24.578 -5.852 1 92.25 132 ASN B O 1
ATOM 2316 N N . SER B 1 133 ? -1.951 -25.422 -3.807 1 90.19 133 SER B N 1
ATOM 2317 C CA . SER B 1 133 ? -2.438 -26.703 -4.301 1 90.19 133 SER B CA 1
ATOM 2318 C C . SER B 1 133 ? -3.795 -26.562 -4.98 1 90.19 133 SER B C 1
ATOM 2320 O O . SER B 1 133 ? -4.109 -27.297 -5.922 1 90.19 133 SER B O 1
ATOM 2322 N N . LYS B 1 134 ? -4.555 -25.609 -4.484 1 87.75 134 LYS B N 1
ATOM 2323 C CA . LYS B 1 134 ? -5.883 -25.422 -5.059 1 87.75 134 LYS B CA 1
ATOM 2324 C C . LYS B 1 134 ? -5.789 -24.891 -6.492 1 87.75 134 LYS B C 1
ATOM 2326 O O . LYS B 1 134 ? -6.621 -25.234 -7.336 1 87.75 134 LYS B O 1
ATOM 2331 N N . THR B 1 135 ? -4.637 -24.156 -6.844 1 89.19 135 THR B N 1
ATOM 2332 C CA . THR B 1 135 ? -4.449 -23.578 -8.18 1 89.19 135 THR B CA 1
ATOM 2333 C C . THR B 1 135 ? -3.4 -24.375 -8.953 1 89.19 135 THR B C 1
ATOM 2335 O O . THR B 1 135 ? -3.207 -24.141 -10.156 1 89.19 135 THR B O 1
ATOM 2338 N N . GLY B 1 136 ? -2.709 -25.203 -8.305 1 88.81 136 GLY B N 1
ATOM 2339 C CA . GLY B 1 136 ? -1.682 -26.016 -8.953 1 88.81 136 GLY B CA 1
ATOM 2340 C C . GLY B 1 136 ? -0.377 -25.266 -9.156 1 88.81 136 GLY B C 1
ATOM 2341 O O . GLY B 1 136 ? 0.398 -25.594 -10.055 1 88.81 136 GLY B O 1
ATOM 2342 N N . TRP B 1 137 ? -0.155 -24.234 -8.477 1 93.31 137 TRP B N 1
ATOM 2343 C CA . TRP B 1 137 ? 1.091 -23.484 -8.562 1 93.31 137 TRP B CA 1
ATOM 2344 C C . TRP B 1 137 ? 2.154 -24.078 -7.648 1 93.31 137 TRP B C 1
ATOM 2346 O O . TRP B 1 137 ? 1.998 -24.094 -6.426 1 93.31 137 TRP B O 1
ATOM 2356 N N . LEU B 1 138 ? 3.211 -24.469 -8.195 1 92.06 138 LEU B N 1
ATOM 2357 C CA . LEU B 1 138 ? 4.246 -25.172 -7.445 1 92.06 138 LEU B CA 1
ATOM 2358 C C . LEU B 1 138 ? 5.137 -24.203 -6.695 1 92.06 138 LEU B C 1
ATOM 2360 O O . LEU B 1 138 ? 5.316 -23.062 -7.133 1 92.06 138 LEU B O 1
ATOM 2364 N N . LYS B 1 139 ? 5.707 -24.703 -5.582 1 93.12 139 LYS B N 1
ATOM 2365 C CA . LYS B 1 139 ? 6.699 -23.953 -4.82 1 93.12 139 LYS B CA 1
ATOM 2366 C C . LYS B 1 139 ? 8.023 -23.875 -5.574 1 93.12 139 LYS B C 1
ATOM 2368 O O . LYS B 1 139 ? 8.492 -24.859 -6.125 1 93.12 139 LYS B O 1
ATOM 2373 N N . ILE B 1 140 ? 8.602 -22.766 -5.543 1 92.25 140 ILE B N 1
ATOM 2374 C CA . ILE B 1 140 ? 9.82 -22.562 -6.316 1 92.25 140 ILE B CA 1
ATOM 2375 C C . ILE B 1 140 ? 11.008 -22.422 -5.371 1 92.25 140 ILE B C 1
ATOM 2377 O O . ILE B 1 140 ? 12.156 -22.688 -5.762 1 92.25 140 ILE B O 1
ATOM 2381 N N . CYS B 1 141 ? 10.766 -22.125 -4.16 1 93.94 141 CYS B N 1
ATOM 2382 C CA . CYS B 1 141 ? 11.844 -21.781 -3.248 1 93.94 141 CYS B CA 1
ATOM 2383 C C . CYS B 1 141 ? 12.602 -23.016 -2.807 1 93.94 141 CYS B C 1
ATOM 2385 O O . CYS B 1 141 ? 13.727 -22.922 -2.316 1 93.94 141 CYS B O 1
ATOM 2387 N N . ASN B 1 142 ? 12.016 -24.203 -2.994 1 91 142 ASN B N 1
ATOM 2388 C CA . ASN B 1 142 ? 12.734 -25.438 -2.697 1 91 142 ASN B CA 1
ATOM 2389 C C . ASN B 1 142 ? 13.875 -25.672 -3.68 1 91 142 ASN B C 1
ATOM 2391 O O . ASN B 1 142 ? 14.891 -26.266 -3.322 1 91 142 ASN B O 1
ATOM 2395 N N . ARG B 1 143 ? 13.75 -25.141 -4.82 1 89.75 143 ARG B N 1
ATOM 2396 C CA . ARG B 1 143 ? 14.734 -25.312 -5.883 1 89.75 143 ARG B CA 1
ATOM 2397 C C . ARG B 1 143 ? 15.672 -24.109 -5.973 1 89.75 143 ARG B C 1
ATOM 2399 O O . ARG B 1 143 ? 16.828 -24.25 -6.371 1 89.75 143 ARG B O 1
ATOM 2406 N N . PHE B 1 144 ? 15.18 -22.953 -5.602 1 94.25 144 PHE B N 1
ATOM 2407 C CA . PHE B 1 144 ? 15.945 -21.719 -5.711 1 94.25 144 PHE B CA 1
ATOM 2408 C C . PHE B 1 144 ? 16.094 -21.062 -4.352 1 94.25 144 PHE B C 1
ATOM 2410 O O . PHE B 1 144 ? 15.672 -19.906 -4.16 1 94.25 144 PHE B O 1
ATOM 2417 N N . GLU B 1 145 ? 16.766 -21.656 -3.465 1 94.44 145 GLU B N 1
ATOM 2418 C CA . GLU B 1 145 ? 16.875 -21.203 -2.08 1 94.44 145 GLU B CA 1
ATOM 2419 C C . GLU B 1 145 ? 17.656 -19.906 -1.983 1 94.44 145 GLU B C 1
ATOM 2421 O O . GLU B 1 145 ? 17.281 -19 -1.229 1 94.44 145 GLU B O 1
ATOM 2426 N N . LYS B 1 146 ? 18.766 -19.844 -2.697 1 95.81 146 LYS B N 1
ATOM 2427 C CA . LYS B 1 146 ? 19.594 -18.641 -2.66 1 95.81 146 LYS B CA 1
ATOM 2428 C C . LYS B 1 146 ? 18.812 -17.438 -3.186 1 95.81 146 LYS B C 1
ATOM 2430 O O . LYS B 1 146 ? 18.828 -16.359 -2.572 1 95.81 146 LYS B O 1
ATOM 2435 N N . TYR B 1 147 ? 18.219 -17.625 -4.336 1 96.62 147 TYR B N 1
ATOM 2436 C CA . TYR B 1 147 ? 17.406 -16.562 -4.922 1 96.62 147 TYR B CA 1
ATOM 2437 C C . TYR B 1 147 ? 16.297 -16.125 -3.961 1 96.62 147 TYR B C 1
ATOM 2439 O O . TYR B 1 147 ? 16.125 -14.938 -3.713 1 96.62 147 TYR B O 1
ATOM 2447 N N . CYS B 1 148 ? 15.547 -17.016 -3.385 1 96.81 148 CYS B N 1
ATOM 2448 C CA . CYS B 1 148 ? 14.445 -16.719 -2.475 1 96.81 148 CYS B CA 1
ATOM 2449 C C . CYS B 1 148 ? 14.953 -16.047 -1.208 1 96.81 148 CYS B C 1
ATOM 2451 O O . CYS B 1 148 ? 14.273 -15.188 -0.64 1 96.81 148 CYS B O 1
ATOM 2453 N N . GLY B 1 149 ? 16.156 -16.438 -0.749 1 97.38 149 GLY B N 1
ATOM 2454 C CA . GLY B 1 149 ? 16.781 -15.758 0.378 1 97.38 149 GLY B CA 1
ATOM 2455 C C . GLY B 1 149 ? 17.078 -14.297 0.108 1 97.38 149 GLY B C 1
ATOM 2456 O O . GLY B 1 149 ? 16.828 -13.438 0.956 1 97.38 149 GLY B O 1
ATOM 2457 N N . GLN B 1 150 ? 17.594 -14.031 -1.054 1 98.06 150 GLN B N 1
ATOM 2458 C CA . GLN B 1 150 ? 17.891 -12.664 -1.455 1 98.06 150 GLN B CA 1
ATOM 2459 C C . GLN B 1 150 ? 16.625 -11.82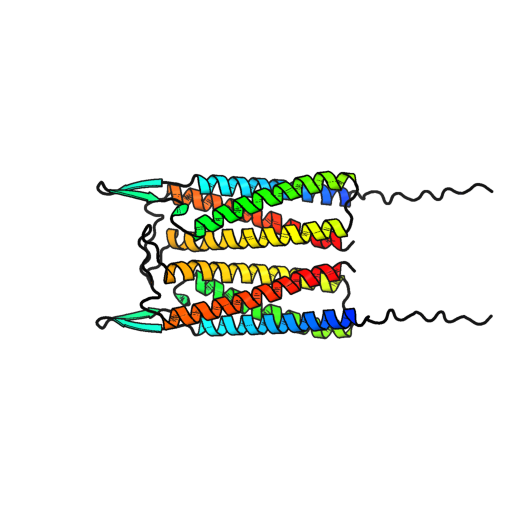 -1.556 1 98.06 150 GLN B C 1
ATOM 2461 O O . GLN B 1 150 ? 16.594 -10.68 -1.095 1 98.06 150 GLN B O 1
ATOM 2466 N N . VAL B 1 151 ? 15.617 -12.406 -2.15 1 97.81 151 VAL B N 1
ATOM 2467 C CA . VAL B 1 151 ? 14.344 -11.703 -2.287 1 97.81 151 VAL B CA 1
ATOM 2468 C C . VAL B 1 151 ? 13.781 -11.383 -0.906 1 97.81 151 VAL B C 1
ATOM 2470 O O . VAL B 1 151 ? 13.336 -10.258 -0.659 1 97.81 151 VAL B O 1
ATOM 2473 N N . SER B 1 152 ? 13.844 -12.352 0.002 1 97.94 152 SER B N 1
ATOM 2474 C CA . SER B 1 152 ? 13.336 -12.164 1.357 1 97.94 152 SER B CA 1
ATOM 2475 C C . SER B 1 152 ? 14.094 -11.047 2.072 1 97.94 152 SER B C 1
ATOM 2477 O O . SER B 1 152 ? 13.492 -10.211 2.752 1 97.94 152 SER B O 1
ATOM 2479 N N . THR B 1 153 ? 15.344 -11.07 1.922 1 98.38 153 THR B N 1
ATOM 2480 C CA . THR B 1 153 ? 16.156 -10.031 2.531 1 98.38 153 THR B CA 1
ATOM 2481 C C . THR B 1 153 ? 15.805 -8.656 1.959 1 98.38 153 THR B C 1
ATOM 2483 O O . THR B 1 153 ? 15.695 -7.68 2.701 1 98.38 153 THR B O 1
ATOM 2486 N N . SER B 1 154 ? 15.664 -8.648 0.66 1 98.69 154 SER B N 1
ATOM 2487 C CA . SER B 1 154 ? 15.297 -7.398 0.001 1 98.69 154 SER B CA 1
ATOM 2488 C C . SER B 1 154 ? 13.953 -6.879 0.503 1 98.69 154 SER B C 1
ATOM 2490 O O . SER B 1 154 ? 13.805 -5.688 0.784 1 98.69 154 SER B O 1
ATOM 2492 N N . LEU B 1 155 ? 12.992 -7.723 0.647 1 98.62 155 LEU B N 1
ATOM 2493 C CA . LEU B 1 155 ? 11.672 -7.348 1.148 1 98.62 155 LEU B CA 1
ATOM 2494 C C . LEU B 1 155 ? 11.773 -6.793 2.566 1 98.62 155 LEU B C 1
ATOM 2496 O O . LEU B 1 155 ? 11.156 -5.773 2.881 1 98.62 155 LEU B O 1
ATOM 2500 N N . MET B 1 156 ? 12.5 -7.434 3.426 1 98.62 156 MET B N 1
ATOM 2501 C CA . MET B 1 156 ? 12.648 -6.98 4.805 1 98.62 156 MET B CA 1
ATOM 2502 C C . MET B 1 156 ? 13.234 -5.574 4.859 1 98.62 156 MET B C 1
ATOM 2504 O O . MET B 1 156 ? 12.781 -4.734 5.637 1 98.62 156 MET B O 1
ATOM 2508 N N . LEU B 1 157 ? 14.219 -5.395 4.023 1 98.62 157 LEU B N 1
ATOM 2509 C CA . LEU B 1 157 ? 14.844 -4.078 3.955 1 98.62 157 LEU B CA 1
ATOM 2510 C C . LEU B 1 157 ? 13.844 -3.029 3.479 1 98.62 157 LEU B C 1
ATOM 2512 O O . LEU B 1 157 ? 13.82 -1.908 3.994 1 98.62 157 LEU B O 1
ATOM 2516 N N . SER B 1 158 ? 13.062 -3.408 2.533 1 98.75 158 SER B N 1
ATOM 2517 C CA . SER B 1 158 ? 12.062 -2.49 1.999 1 98.75 158 SER B CA 1
ATOM 2518 C C . SER B 1 158 ? 11 -2.162 3.043 1 98.75 158 SER B C 1
ATOM 2520 O O . SER B 1 158 ? 10.508 -1.032 3.102 1 98.75 158 SER B O 1
ATOM 2522 N N . TYR B 1 159 ? 10.625 -3.098 3.875 1 98.69 159 TYR B N 1
ATOM 2523 C CA . TYR B 1 159 ? 9.688 -2.838 4.965 1 98.69 159 TYR B CA 1
ATOM 2524 C C . TYR B 1 159 ? 10.25 -1.803 5.93 1 98.69 159 TYR B C 1
ATOM 2526 O O . TYR B 1 159 ? 9.523 -0.938 6.418 1 98.69 159 TYR B O 1
ATOM 2534 N N . VAL B 1 160 ? 11.453 -1.922 6.188 1 98.38 160 VAL B N 1
ATOM 2535 C CA . VAL B 1 160 ? 12.102 -0.96 7.074 1 98.38 160 VAL B CA 1
ATOM 2536 C C . VAL B 1 160 ? 12.031 0.437 6.465 1 98.38 160 VAL B C 1
ATOM 2538 O O . VAL B 1 160 ? 11.672 1.401 7.148 1 98.38 160 VAL B O 1
ATOM 2541 N N . ALA B 1 161 ? 12.359 0.515 5.188 1 98.5 161 ALA B N 1
ATOM 2542 C CA . ALA B 1 161 ? 12.289 1.797 4.488 1 98.5 161 ALA B CA 1
ATOM 2543 C C . ALA B 1 161 ? 10.883 2.373 4.543 1 98.5 161 ALA B C 1
ATOM 2545 O O . ALA B 1 161 ? 10.695 3.564 4.805 1 98.5 161 ALA B O 1
ATOM 2546 N N . MET B 1 162 ? 9.93 1.537 4.332 1 98.06 162 MET B N 1
ATOM 2547 C CA . MET B 1 162 ? 8.531 1.959 4.316 1 98.06 162 MET B CA 1
ATOM 2548 C C . MET B 1 162 ? 8.117 2.492 5.684 1 98.06 162 MET B C 1
ATOM 2550 O O . MET B 1 162 ? 7.418 3.506 5.773 1 98.06 162 MET B O 1
ATOM 2554 N N . ILE B 1 163 ? 8.492 1.87 6.73 1 98.06 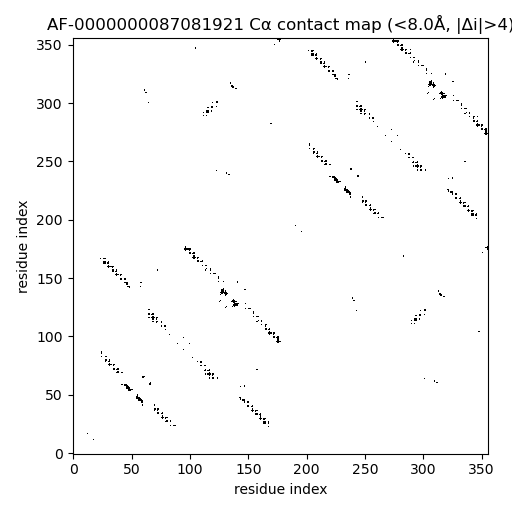163 ILE B N 1
ATOM 2555 C CA . ILE B 1 163 ? 8.164 2.299 8.086 1 98.06 163 ILE B CA 1
ATOM 2556 C C . ILE B 1 163 ? 8.805 3.652 8.367 1 98.06 163 ILE B C 1
ATOM 2558 O O . ILE B 1 163 ? 8.18 4.535 8.961 1 98.06 163 ILE B O 1
ATOM 2562 N N . CYS B 1 164 ? 10.047 3.82 7.953 1 97.69 164 CYS B N 1
ATOM 2563 C CA . CYS B 1 164 ? 10.719 5.105 8.109 1 97.69 164 CYS B CA 1
ATOM 2564 C C . CYS B 1 164 ? 9.953 6.211 7.387 1 97.69 164 CYS B C 1
ATOM 2566 O O . CYS B 1 164 ? 9.742 7.289 7.941 1 97.69 164 CYS B O 1
ATOM 2568 N N . LEU B 1 165 ? 9.539 5.945 6.219 1 97.88 165 LEU B N 1
ATOM 2569 C CA . LEU B 1 165 ? 8.805 6.93 5.43 1 97.88 165 LEU B CA 1
ATOM 2570 C C . LEU B 1 165 ? 7.449 7.234 6.059 1 97.88 165 LEU B C 1
ATOM 2572 O O . LEU B 1 165 ? 6.973 8.367 5.996 1 97.88 165 LEU B O 1
ATOM 2576 N N . LEU B 1 166 ? 6.867 6.215 6.629 1 97.69 166 LEU B N 1
ATOM 2577 C CA . LEU B 1 166 ? 5.59 6.418 7.309 1 97.69 166 LEU B CA 1
ATOM 2578 C C . LEU B 1 166 ? 5.75 7.367 8.492 1 97.69 166 LEU B C 1
ATOM 2580 O O . LEU B 1 166 ? 4.938 8.273 8.68 1 97.69 166 LEU B O 1
ATOM 2584 N N . VAL B 1 167 ? 6.742 7.203 9.242 1 97.44 167 VAL B N 1
ATOM 2585 C CA . VAL B 1 167 ? 7.031 8.078 10.375 1 97.44 167 VAL B CA 1
ATOM 2586 C C . VAL B 1 167 ? 7.277 9.5 9.883 1 97.44 167 VAL B C 1
ATOM 2588 O O . VAL B 1 167 ? 6.773 10.469 10.461 1 97.44 167 VAL B O 1
ATOM 2591 N N . LEU B 1 168 ? 8.031 9.602 8.836 1 97.19 168 LEU B N 1
ATOM 2592 C CA . LEU B 1 168 ? 8.297 10.906 8.242 1 97.19 168 LEU B CA 1
ATOM 2593 C C . LEU B 1 168 ? 6.996 11.578 7.805 1 97.19 168 LEU B C 1
ATOM 2595 O O . LEU B 1 168 ? 6.812 12.781 8.008 1 97.19 168 LEU B O 1
ATOM 2599 N N . THR B 1 169 ? 6.113 10.812 7.188 1 97.38 169 THR B N 1
ATOM 2600 C CA . THR B 1 169 ? 4.832 11.328 6.715 1 97.38 169 THR B CA 1
ATOM 2601 C C . THR B 1 169 ? 4.027 11.914 7.875 1 97.38 169 THR B C 1
ATOM 2603 O O . THR B 1 169 ? 3.52 13.031 7.781 1 97.38 169 THR B O 1
ATOM 2606 N N . ILE B 1 170 ? 4.004 11.195 8.961 1 96.69 170 ILE B N 1
ATOM 2607 C CA . ILE B 1 170 ? 3.223 11.617 10.117 1 96.69 170 ILE B CA 1
ATOM 2608 C C . ILE B 1 170 ? 3.881 12.828 10.766 1 96.69 170 ILE B C 1
ATOM 2610 O O . ILE B 1 170 ? 3.203 13.805 11.094 1 96.69 170 ILE B O 1
ATOM 2614 N N . THR B 1 171 ? 5.172 12.828 10.922 1 94.5 171 THR B N 1
ATOM 2615 C CA . THR B 1 171 ? 5.871 13.922 11.586 1 94.5 171 THR B CA 1
ATOM 2616 C C . THR B 1 171 ? 5.82 15.195 10.742 1 94.5 171 THR B C 1
ATOM 2618 O O . THR B 1 171 ? 5.684 16.297 11.273 1 94.5 171 THR B O 1
ATOM 2621 N N . SER B 1 172 ? 5.934 15.031 9.477 1 93.81 172 SER B N 1
ATOM 2622 C CA . SER B 1 172 ? 5.84 16.203 8.602 1 93.81 172 SER B CA 1
ATOM 2623 C C . SER B 1 172 ? 4.445 16.812 8.656 1 93.81 172 SER B C 1
ATOM 2625 O O . SER B 1 172 ? 4.301 18.047 8.641 1 93.81 172 SER B O 1
ATOM 2627 N N . ALA B 1 173 ? 3.479 16 8.734 1 94.88 173 ALA B N 1
ATOM 2628 C CA . ALA B 1 173 ? 2.115 16.516 8.859 1 94.88 173 ALA B CA 1
ATOM 2629 C C . ALA B 1 173 ? 1.918 17.219 10.203 1 94.88 173 ALA B C 1
ATOM 2631 O O . ALA B 1 173 ? 1.289 18.281 10.266 1 94.88 173 ALA B O 1
ATOM 2632 N N . ALA B 1 174 ? 2.459 16.688 11.227 1 93.25 174 ALA B N 1
ATOM 2633 C CA . ALA B 1 174 ? 2.332 17.266 12.562 1 93.25 174 ALA B CA 1
ATOM 2634 C C . ALA B 1 174 ? 3.031 18.625 12.633 1 93.25 174 ALA B C 1
ATOM 2636 O O . ALA B 1 174 ? 2.508 19.578 13.219 1 93.25 174 ALA B O 1
ATOM 2637 N N . LYS B 1 175 ? 4.129 18.734 12.039 1 90.94 175 LYS B N 1
ATOM 2638 C CA . LYS B 1 175 ? 4.898 19.984 12.078 1 90.94 175 LYS B CA 1
ATOM 2639 C C . LYS B 1 175 ? 4.285 21.031 11.164 1 90.94 175 LYS B C 1
ATOM 2641 O O . LYS B 1 175 ? 4.453 22.234 11.398 1 90.94 175 LYS B O 1
ATOM 2646 N N . SER B 1 176 ? 3.621 20.594 10.211 1 90.12 176 SER B N 1
ATOM 2647 C CA . SER B 1 176 ? 2.979 21.547 9.312 1 90.12 176 SER B CA 1
ATOM 2648 C C . SER B 1 176 ? 1.809 22.25 9.992 1 90.12 176 SER B C 1
ATOM 2650 O O . SER B 1 176 ? 1.339 23.281 9.508 1 90.12 176 SER B O 1
ATOM 2652 N N . ARG B 1 177 ? 1.299 21.75 11.031 1 86.69 177 ARG B N 1
ATOM 2653 C CA . ARG B 1 177 ? 0.213 22.344 11.805 1 86.69 177 ARG B CA 1
ATOM 2654 C C . ARG B 1 177 ? 0.701 23.562 12.586 1 86.69 177 ARG B C 1
ATOM 2656 O O . ARG B 1 177 ? -0.079 24.469 12.891 1 86.69 177 ARG B O 1
ATOM 2663 N N . ASN B 1 178 ? 1.882 23.594 13.117 1 69.38 178 ASN B N 1
ATOM 2664 C CA . ASN B 1 178 ? 2.396 24.641 13.984 1 69.38 178 ASN B CA 1
ATOM 2665 C C . ASN B 1 178 ? 3.057 25.75 13.188 1 69.38 178 ASN B C 1
ATOM 2667 O O . ASN B 1 178 ? 3.906 25.5 12.336 1 69.38 178 ASN B O 1
#

Foldseek 3Di:
DPPPPPPPPPPPCPPVVVVLLVLLLVLLVLLLVLLVVLLVLLQPQKDWDADPNDIDMDHLVVDPLSVLLNVLSVVLNVLSVVVSVVSVVCVVVDDALVNLVVQLVSLVVSLVSLVSSLVSLVVVLCCQCPNDPVVPGDHNCVRVVRSSVSSVSSSVSSVSSSVSSVVSNVSSNVSSVD/DPPPPPPPPPVPCPPVNVVLLVLLLVLLVLLLVLLVVLLVLLQPQKDWDADPNDIDMDHLVVDPLSVLLNVLSVVLNVLSVVVSVVSVVCVVVDDALVNLVVQLVSLVVSLVSLVSSLVSLVVVLCCQCPNDVVVPGDHNCVRVVRSSVSSVSSSVSSVSSSVSSVVSNVSSNVSSVD

Solvent-accessible surface area (backbone atoms only — not comparable to full-atom values): 17737 Å² total; per-residue (Å²): 135,82,79,74,73,68,72,75,71,68,74,64,84,46,75,63,54,55,50,52,49,52,48,51,50,50,36,37,50,49,22,22,51,27,15,44,50,17,27,52,37,39,75,66,27,53,40,77,40,75,54,96,84,44,79,46,69,47,51,42,80,76,35,70,46,41,43,45,22,40,48,28,25,46,50,38,19,54,52,39,48,52,50,46,54,50,50,62,58,40,55,77,73,56,76,49,32,68,56,26,40,52,50,16,55,52,29,47,53,39,30,53,42,32,43,37,15,48,32,18,33,50,47,53,48,46,38,32,62,68,26,35,81,90,74,59,28,64,53,45,34,88,75,36,49,69,29,47,50,33,45,51,51,17,47,54,30,36,52,53,18,32,51,33,30,46,52,48,23,54,51,23,48,58,49,22,37,97,135,80,78,73,74,69,72,74,71,67,74,65,83,47,74,64,53,55,50,52,49,51,49,52,52,51,36,36,49,49,21,22,51,28,15,43,50,18,26,53,38,40,74,64,28,53,40,75,40,75,55,98,86,42,79,47,70,46,50,42,81,76,34,70,45,40,42,46,22,40,48,28,25,46,51,40,20,54,51,37,46,52,50,46,54,49,51,61,60,40,54,78,73,57,77,50,33,68,55,27,42,52,50,18,54,53,30,48,53,38,28,52,43,34,43,37,15,48,32,19,31,51,48,54,48,47,37,31,61,67,28,35,82,89,76,59,29,63,54,44,32,86,75,36,47,67,30,48,50,34,46,51,52,18,48,55,31,36,51,53,17,34,53,33,31,46,51,48,22,54,52,23,47,58,51,23,37,95

Secondary structure (DSSP, 8-state):
--------------HHHHHHHHHHHHHHHHHHHHHHHHHHHHHT-EEEEEETTEEEEEEGGG-HHHHHHHHHHHHHHHHHHHHHHHHHHHHTT---HHHHHHHHHHHHHHHHHHHHHHHHHHHHHHHHHH-BTTTTBPP-TTT-HHHHHHHHHHHHHHHHHHHHHHHHHHHHHHHHT-/--------------HHHHHHHHHHHHHHHHHHHHHHHHHHHHHT-EEEEEETTEEEEEEGGG-HHHHHHHHHHHHHHHHHHHHHHHHHHHHTT---HHHHHHHHHHHHHHHHHHHHHHHHHHHHHHHHHH-BTTTTBPP-TTT-HHHHHHHHHHHHHHHHHHHHHHHHHHHHHHHHH-

pLDDT: mean 89.71, std 15.01, range [30.08, 98.75]

Organism: Hibiscus syriacus (NCBI:txid106335)

Nearest PDB structures (foldseek):
  8oyv-assembly1_A  TM=5.782E-01  e=4.209E-01  synthetic construct
  8tf5-assembly1_A  TM=4.070E-01  e=1.925E+00  Homo sapiens
  8t1w-assembly1_A  TM=4.343E-01  e=4.429E+00  Homo sapiens
  8tyw-assembly1_A  TM=4.087E-01  e=4.652E+00  Homo sapiens
  7qha-assembly1_A  TM=3.513E-01  e=7.977E+00  Photobacterium profundum SS9